Protein AF-A0AAD9JI08-F1 (afdb_monomer)

InterPro domains:
  IPR059112 Sulfate transporter CysZ/Etoposide-induced protein 2.4 [PF07264] (71-262)

Mean predicted aligned error: 11.32 Å

Solvent-accessible surface area (backbone atoms only — not comparable to full-atom values): 14688 Å² total; per-residue (Å²): 110,73,70,56,52,50,52,51,44,50,51,42,14,51,49,20,33,52,50,37,58,49,46,57,55,48,63,72,43,41,58,58,53,54,53,53,51,55,53,52,67,70,63,63,79,84,82,65,89,74,51,76,65,57,52,50,51,47,62,72,54,63,76,74,77,71,72,70,72,80,73,77,46,64,66,56,56,51,51,50,49,51,48,52,52,51,44,52,53,51,49,53,50,47,44,40,67,68,43,50,49,53,50,51,52,50,52,46,32,68,75,48,71,70,36,73,67,35,57,61,51,46,69,57,47,54,58,50,52,51,50,48,44,45,61,71,44,50,47,53,51,50,56,51,49,50,53,55,48,50,57,60,51,37,58,55,41,50,55,54,37,42,76,74,78,39,79,63,57,81,83,71,58,70,70,54,53,54,51,46,53,51,52,49,51,52,52,51,51,48,38,50,50,54,16,54,57,33,52,68,43,96,45,92,69,50,16,56,52,50,19,48,45,31,43,1,39,47,47,29,50,64,69,46,45,49,58,36,52,39,67,65,52,51,62,70,59,53,50,55,50,44,67,76,44,39,47,30,33,30,20,33,10,34,66,59,34,49,57,60,61,71,63,63,62,89,84,70,125

Radius of gyration: 26.1 Å; Cα contacts (8 Å, |Δi|>4): 163; chains: 1; bounding box: 72×47×71 Å

Foldseek 3Di:
DVVVVVVVLVVLLQVLQVVLVVVVVCLQCVLVVVVVVVVVVVPDPPPDDDDPVNVVVCVVVPDPPPVPPSPPRPVVLVVVLCCVLVVVLVVLVCCCVVPVLVVVLVVLCVVVVVDPVSVVCSVVVVVVSVVCCCVVPVVVSVLVSVVVVLVSVLVVLQVVCCVPPNHFDDQDDPVLVVVQSVVLVVVLVVLQVQLVVLCPDPDPCRSVVSNLLSQLLSQLCVVCVSVVVSVVDGPVRSVVVCVVSVSSSSSNSNVVSVVVVVPPDPPPD

pLDDT: mean 80.72, std 15.42, range [26.86, 97.44]

Organism: NCBI:txid53620

Structure (mmCIF, N/CA/C/O backbone):
data_AF-A0AAD9JI08-F1
#
_entry.id   AF-A0AAD9JI08-F1
#
loop_
_atom_site.group_PDB
_atom_site.id
_atom_site.type_symbol
_atom_site.label_atom_id
_atom_site.label_alt_id
_atom_site.label_comp_id
_atom_site.label_asym_id
_atom_site.label_entity_id
_atom_site.label_seq_id
_atom_site.pdbx_PDB_ins_code
_atom_site.Cartn_x
_atom_site.Cartn_y
_atom_site.Cartn_z
_atom_site.occupancy
_atom_site.B_iso_or_equiv
_atom_site.auth_seq_id
_atom_site.auth_comp_id
_atom_site.auth_asym_id
_atom_site.auth_atom_id
_atom_site.pdbx_PDB_model_num
ATOM 1 N N . MET A 1 1 ? 8.838 18.628 30.322 1.00 65.38 1 MET A N 1
ATOM 2 C CA . MET A 1 1 ? 7.915 19.055 29.242 1.00 65.38 1 MET A CA 1
ATOM 3 C C . MET A 1 1 ? 8.182 18.344 27.916 1.00 65.38 1 MET A C 1
ATOM 5 O O . MET A 1 1 ? 7.385 17.485 27.572 1.00 65.38 1 MET A O 1
ATOM 9 N N . MET A 1 2 ? 9.288 18.599 27.198 1.00 74.25 2 MET A N 1
ATOM 10 C CA . MET A 1 2 ? 9.541 17.937 25.896 1.00 74.25 2 MET A CA 1
ATOM 11 C C . MET A 1 2 ? 9.810 16.424 26.024 1.00 74.25 2 MET A C 1
ATOM 13 O O . MET A 1 2 ? 9.275 15.626 25.260 1.00 74.25 2 MET A O 1
ATOM 17 N N . GLY A 1 3 ? 10.558 16.003 27.051 1.00 80.06 3 GLY A N 1
ATOM 18 C CA . GLY A 1 3 ? 10.799 14.578 27.325 1.00 80.06 3 GLY A CA 1
ATOM 19 C C . GLY A 1 3 ? 9.535 13.789 27.693 1.00 80.06 3 GLY A C 1
ATOM 20 O O . GLY A 1 3 ? 9.423 12.615 27.346 1.00 80.06 3 GLY A O 1
ATOM 21 N N . ASP A 1 4 ? 8.558 14.430 28.337 1.00 86.25 4 ASP A N 1
ATOM 22 C CA . ASP A 1 4 ? 7.302 13.785 28.742 1.00 86.25 4 ASP A CA 1
ATOM 23 C C . ASP A 1 4 ? 6.375 13.578 27.539 1.00 86.25 4 ASP A C 1
ATOM 25 O O . ASP A 1 4 ? 5.770 12.517 27.399 1.00 86.25 4 ASP A O 1
ATOM 29 N N . GLN A 1 5 ? 6.344 14.542 26.610 1.00 88.62 5 GLN A N 1
ATOM 30 C CA . GLN A 1 5 ? 5.626 14.414 25.337 1.00 88.62 5 GLN A CA 1
ATOM 31 C C . GLN A 1 5 ? 6.209 13.308 24.451 1.00 88.62 5 GLN A C 1
ATOM 33 O O . GLN A 1 5 ? 5.455 12.540 23.851 1.00 88.62 5 GLN A O 1
ATOM 38 N N . ILE A 1 6 ? 7.538 13.176 24.401 1.00 90.44 6 ILE A N 1
ATOM 39 C CA . ILE A 1 6 ? 8.201 12.096 23.656 1.00 90.44 6 ILE A CA 1
ATOM 40 C C . ILE A 1 6 ? 7.846 10.735 24.262 1.00 90.44 6 ILE A C 1
ATOM 42 O O . ILE A 1 6 ? 7.434 9.833 23.535 1.00 90.44 6 ILE A O 1
ATOM 46 N N . LYS A 1 7 ? 7.939 10.585 25.590 1.00 91.50 7 LYS A N 1
ATOM 47 C CA . LYS A 1 7 ? 7.569 9.337 26.279 1.00 91.50 7 LYS A CA 1
ATOM 48 C C . LYS A 1 7 ? 6.105 8.969 26.051 1.00 91.50 7 LYS A C 1
ATOM 50 O O . LYS A 1 7 ? 5.807 7.810 25.776 1.00 91.50 7 LYS A O 1
ATOM 55 N N . PHE A 1 8 ? 5.206 9.947 26.124 1.00 93.56 8 PHE A N 1
ATOM 56 C CA . PHE A 1 8 ? 3.785 9.748 25.849 1.00 93.56 8 PHE A CA 1
ATOM 57 C C . PHE A 1 8 ? 3.545 9.279 24.406 1.00 93.56 8 PHE A C 1
ATOM 59 O O . PHE A 1 8 ? 2.872 8.274 24.182 1.00 93.56 8 PHE A O 1
ATOM 66 N N . THR A 1 9 ? 4.174 9.945 23.435 1.00 92.88 9 THR A N 1
ATOM 67 C CA . THR A 1 9 ? 4.093 9.597 22.007 1.00 92.88 9 THR A CA 1
ATOM 68 C C . THR A 1 9 ? 4.608 8.179 21.743 1.00 92.88 9 THR A C 1
ATOM 70 O O . THR A 1 9 ? 3.932 7.384 21.088 1.00 92.88 9 THR A O 1
ATOM 73 N N . LEU A 1 10 ? 5.763 7.822 22.314 1.00 94.06 10 LEU A N 1
ATOM 74 C CA . LEU A 1 10 ? 6.327 6.473 22.224 1.00 94.06 10 LEU A CA 1
ATOM 75 C C . LEU A 1 10 ? 5.421 5.424 22.884 1.00 94.06 10 LEU A C 1
ATOM 77 O O . LEU A 1 10 ? 5.282 4.323 22.357 1.00 94.06 10 LEU A O 1
ATOM 81 N N . GLY A 1 11 ? 4.762 5.760 23.996 1.00 95.75 11 GLY A N 1
ATOM 82 C CA . GLY A 1 11 ? 3.788 4.883 24.651 1.00 95.75 11 GLY A CA 1
ATOM 83 C C . GLY A 1 11 ? 2.571 4.575 23.770 1.00 95.75 11 GLY A C 1
ATOM 84 O O . GLY A 1 11 ? 2.141 3.421 23.677 1.00 95.75 11 GLY A O 1
ATOM 85 N N . ILE A 1 12 ? 2.044 5.580 23.063 1.00 96.06 12 ILE A N 1
ATOM 86 C CA . ILE A 1 12 ? 0.949 5.393 22.098 1.00 96.06 12 ILE A CA 1
ATOM 87 C C . ILE A 1 12 ? 1.411 4.519 20.927 1.00 96.06 12 ILE A C 1
ATOM 89 O O . ILE A 1 12 ? 0.716 3.578 20.541 1.00 96.06 12 ILE A O 1
ATOM 93 N N . MET A 1 13 ? 2.605 4.784 20.398 1.00 96.38 13 MET A N 1
ATOM 94 C CA . MET A 1 13 ? 3.190 3.995 19.315 1.00 96.38 13 MET A CA 1
ATOM 95 C C . MET A 1 13 ? 3.395 2.527 19.721 1.00 96.38 13 MET A C 1
ATOM 97 O O . MET A 1 13 ? 3.011 1.617 18.987 1.00 96.38 13 MET A O 1
ATOM 101 N N . ALA A 1 14 ? 3.896 2.270 20.931 1.00 96.19 14 ALA A N 1
ATOM 102 C CA . ALA A 1 14 ? 4.029 0.917 21.469 1.00 96.19 14 ALA A CA 1
ATOM 103 C C . ALA A 1 14 ? 2.671 0.207 21.627 1.00 96.19 14 ALA A C 1
ATOM 105 O O . ALA A 1 14 ? 2.571 -1.005 21.426 1.00 96.19 14 ALA A O 1
ATOM 106 N N . THR A 1 15 ? 1.611 0.954 21.948 1.00 96.38 15 THR A N 1
ATOM 107 C CA . THR A 1 15 ? 0.246 0.414 22.021 1.00 96.38 15 THR A CA 1
ATOM 108 C C . THR A 1 15 ? -0.248 -0.023 20.642 1.00 96.38 15 THR A C 1
ATOM 110 O O . THR A 1 15 ? -0.725 -1.148 20.504 1.00 96.38 15 THR A O 1
ATOM 113 N N . GLY A 1 16 ? -0.054 0.806 19.610 1.00 96.00 16 GLY A N 1
ATOM 114 C CA . GLY A 1 16 ? -0.381 0.443 18.226 1.00 96.00 16 GLY A CA 1
ATOM 115 C C . GLY A 1 16 ? 0.369 -0.804 17.756 1.00 96.00 16 GLY A C 1
ATOM 116 O O . GLY A 1 16 ? -0.235 -1.728 17.211 1.00 96.00 16 GLY A O 1
ATOM 117 N N . LEU A 1 17 ? 1.667 -0.880 18.059 1.00 96.38 17 LEU A N 1
ATOM 118 C CA . LEU A 1 17 ? 2.508 -2.038 17.749 1.00 96.38 17 LEU A CA 1
ATOM 119 C C . LEU A 1 17 ? 1.982 -3.326 18.398 1.00 96.38 17 LEU A C 1
ATOM 121 O O . LEU A 1 17 ? 1.832 -4.358 17.740 1.00 96.38 17 LEU A O 1
ATOM 125 N N . LYS A 1 18 ? 1.655 -3.259 19.691 1.00 95.88 18 LYS A N 1
ATOM 126 C CA . LYS A 1 18 ? 1.089 -4.380 20.449 1.00 95.88 18 LYS A CA 1
ATOM 127 C C . LYS A 1 18 ? -0.243 -4.849 19.862 1.00 95.88 18 LYS A C 1
ATOM 129 O O . LYS A 1 18 ? -0.476 -6.056 19.776 1.00 95.88 18 LYS A O 1
ATOM 134 N N . ASP A 1 19 ? -1.109 -3.919 19.473 1.00 94.88 19 ASP A N 1
ATOM 135 C CA . ASP A 1 19 ? -2.415 -4.231 18.891 1.00 94.88 19 ASP A CA 1
ATOM 136 C C . ASP A 1 19 ? -2.296 -4.872 17.508 1.00 94.88 19 ASP A C 1
ATOM 138 O O . ASP A 1 19 ? -3.032 -5.814 17.221 1.00 94.88 19 ASP A O 1
ATOM 142 N N . SER A 1 20 ? -1.340 -4.430 16.688 1.00 93.62 20 SER A N 1
ATOM 143 C CA . SER A 1 20 ? -1.050 -5.026 15.379 1.00 93.62 20 SER A CA 1
ATOM 144 C C . SER A 1 20 ? -0.652 -6.500 15.505 1.00 93.62 20 SER A C 1
ATOM 146 O O . SER A 1 20 ? -1.292 -7.378 14.922 1.00 93.62 20 SER A O 1
ATOM 148 N N . ILE A 1 21 ? 0.314 -6.804 16.381 1.00 92.12 21 ILE A N 1
ATOM 149 C CA . ILE A 1 21 ? 0.783 -8.179 16.627 1.00 92.12 21 ILE A CA 1
ATOM 150 C C . ILE A 1 21 ? -0.351 -9.060 17.174 1.00 92.12 21 ILE A C 1
ATOM 152 O O . ILE A 1 21 ? -0.565 -10.183 16.709 1.00 92.12 21 ILE A O 1
ATOM 156 N N . LYS A 1 22 ? -1.124 -8.551 18.141 1.00 91.00 22 LYS A N 1
ATOM 157 C CA . LYS A 1 22 ? -2.289 -9.270 18.681 1.00 91.00 22 LYS A CA 1
ATOM 158 C C . LYS A 1 22 ? -3.380 -9.486 17.633 1.00 91.00 22 LYS A C 1
ATOM 160 O O . LYS A 1 22 ? -4.033 -10.529 17.651 1.00 91.00 22 LYS A O 1
ATOM 165 N N . GLY A 1 23 ? -3.594 -8.509 16.755 1.00 86.50 23 GLY A N 1
ATOM 166 C CA . GLY A 1 23 ? -4.557 -8.567 15.662 1.00 86.50 23 GLY A CA 1
ATOM 167 C C . GLY A 1 23 ? -4.244 -9.706 14.699 1.00 86.50 23 GLY A C 1
ATOM 168 O O . GLY A 1 23 ? -5.123 -10.519 14.429 1.00 86.50 23 GLY A O 1
ATOM 169 N N . ILE A 1 24 ? -2.980 -9.832 14.282 1.00 84.62 24 ILE A N 1
ATOM 170 C CA . ILE A 1 24 ? -2.507 -10.941 13.436 1.00 84.62 24 ILE A CA 1
ATOM 171 C C . ILE A 1 24 ? -2.820 -12.293 14.095 1.00 84.62 24 ILE A C 1
ATOM 173 O O . ILE A 1 24 ? -3.416 -13.165 13.465 1.00 84.62 24 ILE A O 1
ATOM 177 N N . GLY A 1 25 ? -2.499 -12.447 15.385 1.00 83.00 25 GLY A N 1
ATOM 178 C CA . GLY A 1 25 ? -2.798 -13.673 16.131 1.00 83.00 25 GLY A CA 1
ATOM 179 C C . GLY A 1 25 ? -4.295 -14.004 16.180 1.00 83.00 25 GLY A C 1
ATOM 180 O O . GLY A 1 25 ? -4.681 -15.145 15.934 1.00 83.00 25 GLY A O 1
ATOM 181 N N . LYS A 1 26 ? -5.152 -13.005 16.433 1.00 82.88 26 LYS A N 1
ATOM 182 C CA . LYS A 1 26 ? -6.615 -13.184 16.447 1.00 82.88 26 LYS A CA 1
ATOM 183 C C . LYS A 1 26 ? -7.183 -13.577 15.088 1.00 82.88 26 LYS A C 1
ATOM 185 O O . LYS A 1 26 ? -8.119 -14.363 15.039 1.00 82.88 26 LYS A O 1
ATOM 190 N N . VAL A 1 27 ? -6.645 -13.040 13.994 1.00 78.44 27 VAL A N 1
ATOM 191 C CA . VAL A 1 27 ? -7.102 -13.385 12.638 1.00 78.44 27 VAL A CA 1
ATOM 192 C C . VAL A 1 27 ? -6.843 -14.864 12.336 1.00 78.44 27 VAL A C 1
ATOM 194 O O . VAL A 1 27 ? -7.692 -15.520 11.740 1.00 78.44 27 VAL A O 1
ATOM 197 N N . ILE A 1 28 ? -5.724 -15.417 12.813 1.00 74.50 28 ILE A N 1
ATOM 198 C CA . ILE A 1 28 ? -5.401 -16.844 12.659 1.00 74.50 28 ILE A CA 1
ATOM 199 C C . ILE A 1 28 ? -6.365 -17.727 13.469 1.00 74.50 28 ILE A C 1
ATOM 201 O O . ILE A 1 28 ? -6.730 -18.814 13.020 1.00 74.50 28 ILE A O 1
ATOM 205 N N . THR A 1 29 ? -6.800 -17.281 14.653 1.00 77.12 29 THR A N 1
ATOM 206 C CA . THR A 1 29 ? -7.728 -18.050 15.503 1.00 77.12 29 THR A CA 1
ATOM 207 C C . THR A 1 29 ? -9.203 -17.805 15.195 1.00 77.12 29 THR A C 1
ATOM 209 O O . THR A 1 29 ? -10.038 -18.569 15.675 1.00 77.12 29 THR A O 1
ATOM 212 N N . LEU A 1 30 ? -9.533 -16.801 14.378 1.00 74.56 30 LEU A N 1
ATOM 213 C CA . LEU A 1 30 ? -10.903 -16.343 14.140 1.00 74.56 30 LEU A CA 1
ATOM 214 C C . LEU A 1 30 ? -11.832 -17.470 13.672 1.00 74.56 30 LEU A C 1
ATOM 216 O O . LEU A 1 30 ? -12.921 -17.625 14.216 1.00 74.56 30 LEU A O 1
ATOM 220 N N . ASP A 1 31 ? -11.382 -18.297 12.725 1.00 70.44 31 ASP A N 1
ATOM 221 C CA . ASP A 1 31 ? -12.162 -19.435 12.216 1.00 70.44 31 ASP A CA 1
ATOM 222 C C . ASP A 1 31 ? -12.491 -20.454 13.318 1.00 70.44 31 ASP A C 1
ATOM 224 O O . ASP A 1 31 ? -13.588 -21.015 13.368 1.00 70.44 31 ASP A O 1
ATOM 228 N N . ARG A 1 32 ? -11.529 -20.707 14.216 1.00 73.62 32 ARG A N 1
ATOM 229 C CA . ARG A 1 32 ? -11.705 -21.626 15.346 1.00 73.62 32 ARG A CA 1
ATOM 230 C C . ARG A 1 32 ? -12.696 -21.047 16.347 1.00 73.62 32 ARG A C 1
ATOM 232 O O . ARG A 1 32 ? -13.556 -21.772 16.835 1.00 73.62 32 ARG A O 1
ATOM 239 N N . ASP A 1 33 ? -12.587 -19.753 16.620 1.00 72.12 33 ASP A N 1
ATOM 240 C CA . ASP A 1 33 ? -13.443 -19.065 17.580 1.00 72.12 33 ASP A CA 1
ATOM 241 C C . ASP A 1 33 ? -14.897 -19.002 17.073 1.00 72.12 33 ASP A C 1
ATOM 243 O O . ASP A 1 33 ? -15.815 -19.282 17.840 1.00 72.12 33 ASP A O 1
ATOM 247 N N . LEU A 1 34 ? -15.111 -18.748 15.773 1.00 67.44 34 LEU A N 1
ATOM 248 C CA . LEU A 1 34 ? -16.436 -18.803 15.134 1.00 67.44 34 LEU A CA 1
ATOM 249 C C . LEU A 1 34 ? -17.060 -20.203 15.221 1.00 67.44 34 LEU A C 1
ATOM 251 O O . LEU A 1 34 ? -18.234 -20.347 15.562 1.00 67.44 34 LEU A O 1
ATOM 255 N N . LYS A 1 35 ? -16.269 -21.252 14.970 1.00 67.12 35 LYS A N 1
ATOM 256 C CA . LYS A 1 35 ? -16.736 -22.642 15.070 1.00 67.12 35 LYS A CA 1
ATOM 257 C C . LYS A 1 35 ? -17.082 -23.041 16.511 1.00 67.12 35 LYS A C 1
ATOM 259 O O . LYS A 1 35 ? -18.062 -23.753 16.738 1.00 67.12 35 LYS A O 1
ATOM 264 N N . ASN A 1 36 ? -16.293 -22.585 17.482 1.00 69.00 36 ASN A N 1
ATOM 265 C CA . ASN A 1 36 ? -16.520 -22.855 18.902 1.00 69.00 36 ASN A CA 1
ATOM 266 C C . ASN A 1 36 ? -17.781 -22.144 19.432 1.00 69.00 36 ASN A C 1
ATOM 268 O O . ASN A 1 36 ? -18.494 -22.706 20.257 1.00 69.00 36 ASN A O 1
ATOM 272 N N . GLU A 1 37 ? -18.097 -20.940 18.946 1.00 66.19 37 GLU A N 1
ATOM 273 C CA . GLU A 1 37 ? -19.334 -20.217 19.297 1.00 66.19 37 GLU A CA 1
ATOM 274 C C . GLU A 1 37 ? -20.592 -20.823 18.654 1.00 66.19 37 GLU A C 1
ATOM 276 O O . GLU A 1 37 ? -21.622 -20.952 19.316 1.00 66.19 37 GLU A O 1
ATOM 281 N N . ALA A 1 38 ? -20.514 -21.242 17.386 1.00 62.84 38 ALA A N 1
ATOM 282 C CA . ALA A 1 38 ? -21.629 -21.918 16.718 1.00 62.84 38 ALA A CA 1
ATOM 283 C C . ALA A 1 38 ? -21.990 -23.235 17.426 1.00 62.84 38 ALA A C 1
ATOM 285 O O . ALA A 1 38 ? -23.154 -23.487 17.724 1.00 62.84 38 ALA A O 1
ATOM 286 N N . SER A 1 39 ? -20.975 -24.025 17.788 1.00 58.34 39 SER A N 1
ATOM 287 C CA . SER A 1 39 ? -21.172 -25.269 18.544 1.00 58.34 39 SER A CA 1
ATOM 288 C C . SER A 1 39 ? -21.660 -25.034 19.976 1.00 58.34 39 SER A C 1
ATOM 290 O O . SER A 1 39 ? -22.499 -25.792 20.451 1.00 58.34 39 SER A O 1
ATOM 292 N N . SER A 1 40 ? -21.219 -23.971 20.660 1.00 57.66 40 SER A N 1
ATOM 293 C CA . SER A 1 40 ? -21.732 -23.651 22.004 1.00 57.66 40 SER A CA 1
ATOM 294 C C . SER A 1 40 ? -23.172 -23.126 21.990 1.00 57.66 40 SER A C 1
ATOM 296 O O . SER A 1 40 ? -23.926 -23.415 22.920 1.00 57.66 40 SER A O 1
ATOM 298 N N . THR A 1 41 ? -23.586 -22.442 20.918 1.00 54.94 41 THR A N 1
ATOM 299 C CA . THR A 1 41 ? -24.977 -21.999 20.715 1.00 54.94 41 THR A CA 1
ATOM 300 C C . THR A 1 41 ? -25.924 -23.175 20.438 1.00 54.94 41 THR A C 1
ATOM 302 O O . THR A 1 41 ? -27.071 -23.144 20.875 1.00 54.94 41 THR A O 1
ATOM 305 N N . GLU A 1 42 ? -25.450 -24.243 19.786 1.00 54.81 42 GLU A N 1
ATOM 306 C CA . GLU A 1 42 ? -26.226 -25.478 19.577 1.00 54.81 42 GLU A CA 1
ATOM 307 C C . GLU A 1 42 ? -26.347 -26.348 20.844 1.00 54.81 42 GLU A C 1
ATOM 309 O O . GLU A 1 42 ? -27.291 -27.124 20.968 1.00 54.81 42 GLU A O 1
ATOM 314 N N . THR A 1 43 ? -25.433 -26.218 21.814 1.00 46.44 43 THR A N 1
ATOM 315 C CA . THR A 1 43 ? -25.387 -27.091 23.008 1.00 46.44 43 THR A CA 1
ATOM 316 C C . THR A 1 43 ? -26.118 -26.578 24.250 1.00 46.44 43 THR A C 1
ATOM 318 O O . THR A 1 43 ? -26.008 -27.211 25.299 1.00 46.44 43 THR A O 1
ATOM 321 N N . VAL A 1 44 ? -26.865 -25.469 24.195 1.00 42.00 44 VAL A N 1
ATOM 322 C CA . VAL A 1 44 ? -27.656 -25.035 25.364 1.00 42.00 44 VAL A CA 1
ATOM 323 C C . VAL A 1 44 ? -28.814 -26.023 25.579 1.00 42.00 44 VAL A C 1
ATOM 325 O O . VAL A 1 44 ? -29.710 -26.082 24.735 1.00 42.00 44 VAL A O 1
ATOM 328 N N . PRO A 1 45 ? -28.861 -26.792 26.688 1.00 46.31 45 PRO A N 1
ATOM 329 C CA . PRO A 1 45 ? -30.005 -27.643 26.982 1.00 46.31 45 PRO A CA 1
ATOM 330 C C . PRO A 1 45 ? -31.196 -26.729 27.269 1.00 46.31 45 PRO A C 1
ATOM 332 O O . PRO A 1 45 ? -31.180 -25.958 28.230 1.00 46.31 45 PRO A O 1
ATOM 335 N N . SER A 1 46 ? -32.222 -26.784 26.421 1.00 45.97 46 SER A N 1
ATOM 336 C CA . SER A 1 46 ? -33.472 -26.048 26.599 1.00 45.97 46 SER A CA 1
ATOM 337 C C . SER A 1 46 ? -34.207 -26.561 27.844 1.00 45.97 46 SER A C 1
ATOM 339 O O . SER A 1 46 ? -35.007 -27.492 27.768 1.00 45.97 46 SER A O 1
ATOM 341 N N . GLY A 1 47 ? -33.892 -25.984 29.003 1.00 49.34 47 GLY A N 1
ATOM 342 C CA . GLY A 1 47 ? -34.512 -26.292 30.294 1.00 49.34 47 GLY A CA 1
ATOM 343 C C . GLY A 1 47 ? -35.757 -25.462 30.619 1.00 49.34 47 GLY A C 1
ATOM 344 O O . GLY A 1 47 ? -36.294 -25.601 31.714 1.00 49.34 47 GLY A O 1
ATOM 345 N N . GLU A 1 48 ? -36.233 -24.604 29.711 1.00 55.94 48 GLU A N 1
ATOM 346 C CA . GLU A 1 48 ? -37.479 -23.856 29.914 1.00 55.94 48 GLU A CA 1
ATOM 347 C C . GLU A 1 48 ? -38.664 -24.547 29.219 1.00 55.94 48 GLU A C 1
ATOM 349 O O . GLU A 1 48 ? -38.561 -24.911 28.041 1.00 55.94 48 GLU A O 1
ATOM 354 N N . PRO A 1 49 ? -39.811 -24.728 29.907 1.00 49.56 49 PRO A N 1
ATOM 355 C CA . PRO A 1 49 ? -40.996 -25.333 29.317 1.00 49.56 49 PRO A CA 1
ATOM 356 C C . PRO A 1 49 ? -41.556 -24.418 28.223 1.00 49.56 49 PRO A C 1
ATOM 358 O O . PRO A 1 49 ? -42.244 -23.428 28.471 1.00 49.56 49 PRO A O 1
ATOM 361 N N . MET A 1 50 ? -41.244 -24.768 26.980 1.00 55.62 50 MET A N 1
ATOM 362 C CA . MET A 1 50 ? -41.725 -24.089 25.786 1.00 55.62 50 MET A CA 1
ATOM 363 C C . MET A 1 50 ? -43.257 -24.155 25.726 1.00 55.62 50 MET A C 1
ATOM 365 O O . MET A 1 50 ? -43.851 -25.234 25.791 1.00 55.62 50 MET A O 1
ATOM 369 N N . SER A 1 51 ? -43.919 -23.003 25.583 1.00 71.94 51 SER A N 1
ATOM 370 C CA . SER A 1 51 ? -45.380 -22.970 25.479 1.00 71.94 51 SER A CA 1
ATOM 371 C C . SER A 1 51 ? -45.862 -23.716 24.227 1.00 71.94 51 SER A C 1
ATOM 373 O O . SER A 1 51 ? -45.212 -23.722 23.176 1.00 71.94 51 SER A O 1
ATOM 375 N N . THR A 1 52 ? -47.046 -24.323 24.306 1.00 66.44 52 THR A N 1
ATOM 376 C CA . THR A 1 52 ? -47.652 -25.108 23.213 1.00 66.44 52 THR A CA 1
ATOM 377 C C . THR A 1 52 ? -47.846 -24.309 21.916 1.00 66.44 52 THR A C 1
ATOM 379 O O . THR A 1 52 ? -47.870 -24.891 20.830 1.00 66.44 52 THR A O 1
ATOM 382 N N . LEU A 1 53 ? -47.932 -22.977 22.003 1.00 67.38 53 LEU A N 1
ATOM 383 C CA . LEU A 1 53 ? -47.995 -22.060 20.860 1.00 67.38 53 LEU A CA 1
ATOM 384 C C . LEU A 1 53 ? -46.624 -21.815 20.211 1.00 67.38 53 LEU A C 1
ATOM 386 O O . LEU A 1 53 ? -46.546 -21.711 18.986 1.00 67.38 53 LEU A O 1
ATOM 390 N N . ALA A 1 54 ? -45.550 -21.743 21.004 1.00 62.66 54 ALA A N 1
ATOM 391 C CA . ALA A 1 54 ? -44.183 -21.634 20.494 1.00 62.66 54 ALA A CA 1
ATOM 392 C C . ALA A 1 54 ? -43.763 -22.928 19.778 1.00 62.66 54 ALA A C 1
ATOM 394 O O . ALA A 1 54 ? -43.227 -22.864 18.672 1.00 62.66 54 ALA A O 1
ATOM 395 N N . ARG A 1 55 ? -44.147 -24.090 20.328 1.00 62.81 55 ARG A N 1
ATOM 396 C CA . ARG A 1 55 ? -43.920 -25.399 19.696 1.00 62.81 55 ARG A CA 1
ATOM 397 C C . ARG A 1 55 ? -44.615 -25.520 18.338 1.00 62.81 55 ARG A C 1
ATOM 399 O O . ARG A 1 55 ? -43.976 -25.878 17.358 1.00 62.81 55 ARG A O 1
ATOM 406 N N . ARG A 1 56 ? -45.891 -25.122 18.232 1.00 61.34 56 ARG A N 1
ATOM 407 C CA . ARG A 1 56 ? -46.617 -25.148 16.945 1.00 61.34 56 ARG A CA 1
ATOM 408 C C . ARG A 1 56 ? -46.093 -24.139 15.924 1.00 61.34 56 ARG A C 1
ATOM 410 O O . ARG A 1 56 ? -46.192 -24.395 14.728 1.00 61.34 56 ARG A O 1
ATOM 417 N N . ARG A 1 57 ? -45.551 -22.991 16.353 1.00 60.06 57 ARG A N 1
ATOM 418 C CA . ARG A 1 57 ? -44.875 -22.054 15.437 1.00 60.06 57 ARG A CA 1
ATOM 419 C C . ARG A 1 57 ? -43.573 -22.641 14.898 1.00 60.06 57 ARG A C 1
ATOM 421 O O . ARG A 1 57 ? -43.338 -22.501 13.705 1.00 60.06 57 ARG A O 1
ATOM 428 N N . ALA A 1 58 ? -42.794 -23.325 15.736 1.00 58.53 58 ALA A N 1
ATOM 429 C CA . ALA A 1 58 ? -41.584 -24.032 15.319 1.00 58.53 58 ALA A CA 1
ATOM 430 C C . ALA A 1 58 ? -41.892 -25.240 14.411 1.00 58.53 58 ALA A C 1
ATOM 432 O O . ALA A 1 58 ? -41.219 -25.439 13.411 1.00 58.53 58 ALA A O 1
ATOM 433 N N . GLU A 1 59 ? -42.958 -25.999 14.686 1.00 59.50 59 GLU A N 1
ATOM 434 C CA . GLU A 1 59 ? -43.396 -27.121 13.837 1.00 59.50 59 GLU A CA 1
ATOM 435 C C . GLU A 1 59 ? -43.969 -26.647 12.485 1.00 59.50 59 GLU A C 1
ATOM 437 O O . GLU A 1 59 ? -43.760 -27.290 11.459 1.00 59.50 59 GLU A O 1
ATOM 442 N N . LYS A 1 60 ? -44.674 -25.503 12.453 1.00 51.09 60 LYS A N 1
ATOM 443 C CA . LYS A 1 60 ? -45.237 -24.926 11.216 1.00 51.09 60 LYS A CA 1
ATOM 444 C C . LYS A 1 60 ? -44.179 -24.213 10.364 1.00 51.09 60 LYS A C 1
ATOM 446 O O . LYS A 1 60 ? -44.284 -24.218 9.141 1.00 51.09 60 LYS A O 1
ATOM 451 N N . HIS A 1 61 ? -43.154 -23.638 10.992 1.00 46.09 61 HIS A N 1
ATOM 452 C CA . HIS A 1 61 ? -41.913 -23.215 10.343 1.00 46.09 61 HIS A CA 1
ATOM 453 C C . HIS A 1 61 ? -40.886 -24.342 10.446 1.00 46.09 61 HIS A C 1
ATOM 455 O O . HIS A 1 61 ? -39.867 -24.190 11.111 1.00 46.09 61 HIS A O 1
ATOM 461 N N . GLY A 1 62 ? -41.178 -25.473 9.795 1.00 45.84 62 GLY A N 1
ATOM 462 C CA . GLY A 1 62 ? -40.278 -26.617 9.732 1.00 45.84 62 GLY A CA 1
ATOM 463 C C . GLY A 1 62 ? -38.839 -26.161 9.512 1.00 45.84 62 GLY A C 1
ATOM 464 O O . GLY A 1 62 ? -38.502 -25.574 8.479 1.00 45.84 62 GLY A O 1
ATOM 465 N N . THR A 1 63 ? -38.025 -26.402 10.532 1.00 44.03 63 THR A N 1
ATOM 466 C CA . THR A 1 63 ? -36.589 -26.198 10.571 1.00 44.03 63 THR A CA 1
ATOM 467 C C . THR A 1 63 ? -35.988 -27.039 9.453 1.00 44.03 63 THR A C 1
ATOM 469 O O . THR A 1 63 ? -35.613 -28.195 9.627 1.00 44.03 63 THR A O 1
ATOM 472 N N . ARG A 1 64 ? -35.882 -26.459 8.255 1.00 37.53 64 ARG A N 1
ATOM 473 C CA . ARG A 1 64 ? -34.731 -26.763 7.418 1.00 37.53 64 ARG A CA 1
ATOM 474 C C . ARG A 1 64 ? -33.551 -26.295 8.249 1.00 37.53 64 ARG A C 1
ATOM 476 O O . ARG A 1 64 ? -33.274 -25.099 8.298 1.00 37.53 64 ARG A O 1
ATOM 483 N N . GLU A 1 65 ? -32.903 -27.231 8.934 1.00 41.16 65 GLU A N 1
ATOM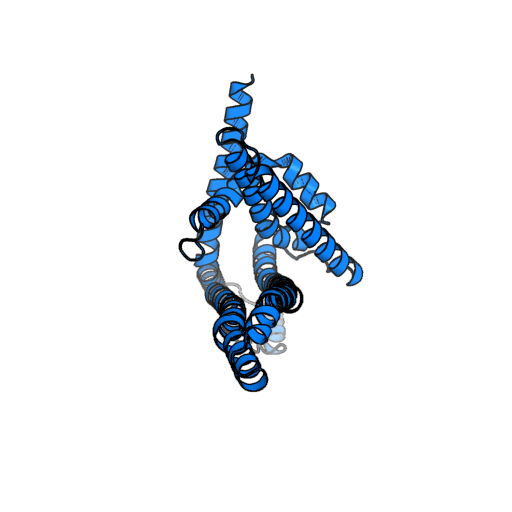 484 C CA . GLU A 1 65 ? -31.492 -27.100 9.258 1.00 41.16 65 GLU A CA 1
ATOM 485 C C . GLU A 1 65 ? -30.790 -26.811 7.932 1.00 41.16 65 GLU A C 1
ATOM 487 O O . GLU A 1 65 ? -30.429 -27.702 7.161 1.00 41.16 65 GLU A O 1
ATOM 492 N N . VAL A 1 66 ? -30.674 -25.526 7.603 1.00 37.25 66 VAL A N 1
ATOM 493 C CA . VAL A 1 66 ? -29.710 -25.070 6.624 1.00 37.25 66 VAL A CA 1
ATOM 494 C C . VAL A 1 66 ? -28.392 -25.308 7.327 1.00 37.25 66 VAL A C 1
ATOM 496 O O . VAL A 1 66 ? -27.921 -24.458 8.076 1.00 37.25 66 VAL A O 1
ATOM 499 N N . LYS A 1 67 ? -27.859 -26.517 7.144 1.00 34.81 67 LYS A N 1
ATOM 500 C CA . LYS A 1 67 ? -26.485 -26.874 7.457 1.00 34.81 67 LYS A CA 1
ATOM 501 C C . LYS A 1 67 ? -25.647 -25.816 6.757 1.00 34.81 67 LYS A C 1
ATOM 503 O O . LYS A 1 67 ? -25.466 -25.891 5.540 1.00 34.81 67 LYS A O 1
ATOM 508 N N . GLN A 1 68 ? -25.285 -24.754 7.482 1.00 36.09 68 GLN A N 1
ATOM 509 C CA . GLN A 1 68 ? -24.531 -23.666 6.889 1.00 36.09 68 GLN A CA 1
ATOM 510 C C . GLN A 1 68 ? -23.262 -24.317 6.346 1.00 36.09 68 GLN A C 1
ATOM 512 O O . GLN A 1 68 ? -22.587 -25.036 7.094 1.00 36.09 68 GLN A O 1
ATOM 517 N N . PRO A 1 69 ? -22.992 -24.190 5.036 1.00 36.41 69 PRO A N 1
ATOM 518 C CA . PRO A 1 69 ? -21.797 -24.772 4.462 1.00 36.41 69 PRO A CA 1
ATOM 519 C C . PRO A 1 69 ? -20.631 -24.222 5.269 1.00 36.41 69 PRO A C 1
ATOM 521 O O . PRO A 1 69 ? -20.557 -23.015 5.482 1.00 36.41 69 PRO A O 1
ATOM 524 N N . SER A 1 70 ? -19.783 -25.119 5.776 1.00 45.31 70 SER A N 1
ATOM 525 C CA . SER A 1 70 ? -18.592 -24.769 6.542 1.00 45.31 70 SER A CA 1
ATOM 526 C C . SER A 1 70 ? -17.868 -23.642 5.814 1.00 45.31 70 SER A C 1
ATOM 528 O O . SER A 1 70 ? -17.298 -23.887 4.746 1.00 45.31 70 SER A O 1
ATOM 530 N N . GLU A 1 71 ? -17.966 -22.413 6.330 1.00 54.41 71 GLU A N 1
ATOM 531 C CA . GLU A 1 71 ? -17.396 -21.261 5.646 1.00 54.41 71 GLU A CA 1
ATOM 532 C C . GLU A 1 71 ? -15.904 -21.544 5.426 1.00 54.41 71 GLU A C 1
ATOM 534 O O . GLU A 1 71 ? -15.219 -21.987 6.356 1.00 54.41 71 GLU A O 1
ATOM 539 N N . PRO A 1 72 ? -15.382 -21.383 4.195 1.00 53.22 72 PRO A N 1
ATOM 540 C CA . PRO A 1 72 ? -13.985 -21.669 3.940 1.00 53.22 72 PRO A CA 1
ATOM 541 C C . PRO A 1 72 ? -13.134 -20.793 4.849 1.00 53.22 72 PRO A C 1
ATOM 543 O O . PRO A 1 72 ? -13.305 -19.571 4.848 1.00 53.22 72 PRO A O 1
ATOM 546 N N . LYS A 1 73 ? -12.240 -21.458 5.592 1.00 70.00 73 LYS A N 1
ATOM 547 C CA . LYS A 1 73 ? -11.288 -20.881 6.546 1.00 70.00 73 LYS A CA 1
ATOM 548 C C . LYS A 1 73 ? -10.744 -19.561 5.997 1.00 70.00 73 LYS A C 1
ATOM 550 O O . LYS A 1 73 ? -10.207 -19.554 4.886 1.00 70.00 73 LYS A O 1
ATOM 555 N N . VAL A 1 74 ? -10.861 -18.463 6.740 1.00 73.06 74 VAL A N 1
ATOM 556 C CA . VAL A 1 74 ? -10.328 -17.140 6.380 1.00 73.06 74 VAL A CA 1
ATOM 557 C C . VAL A 1 74 ? -8.882 -17.255 5.887 1.00 73.06 74 VAL A C 1
ATOM 559 O O . VAL A 1 74 ? -8.534 -16.675 4.865 1.00 73.06 74 VAL A O 1
ATOM 562 N N . MET A 1 75 ? -8.060 -18.106 6.507 1.00 71.56 75 MET A N 1
ATOM 563 C CA . MET A 1 75 ? -6.689 -18.366 6.040 1.00 71.56 75 MET A CA 1
ATOM 564 C C . MET A 1 75 ? -6.609 -18.985 4.642 1.00 71.56 75 MET A C 1
ATOM 566 O O . MET A 1 75 ? -5.754 -18.599 3.852 1.00 71.56 75 MET A O 1
ATOM 570 N N . HIS A 1 76 ? -7.496 -19.924 4.306 1.00 78.00 76 HIS A N 1
ATOM 571 C CA . HIS A 1 76 ? -7.535 -20.517 2.969 1.00 78.00 76 HIS A CA 1
ATOM 572 C C . HIS A 1 76 ? -7.879 -19.463 1.916 1.00 78.00 76 HIS A C 1
ATOM 574 O O . HIS A 1 76 ? -7.234 -19.404 0.877 1.00 78.00 76 HIS A O 1
ATOM 580 N N . ARG A 1 77 ? -8.842 -18.589 2.220 1.00 76.19 77 ARG A N 1
ATOM 581 C CA . ARG A 1 77 ? -9.210 -17.456 1.366 1.00 76.19 77 ARG A CA 1
ATOM 582 C C . ARG A 1 77 ? -8.032 -16.502 1.137 1.00 76.19 77 ARG A C 1
ATOM 584 O O . ARG A 1 77 ? -7.778 -16.122 -0.000 1.00 76.19 77 ARG A O 1
ATOM 591 N N . ILE A 1 78 ? -7.286 -16.168 2.195 1.00 78.19 78 ILE A N 1
ATOM 592 C CA . ILE A 1 78 ? -6.080 -15.330 2.100 1.00 78.19 78 ILE A CA 1
ATOM 593 C C . ILE A 1 78 ? -5.010 -16.004 1.244 1.00 78.19 78 ILE A C 1
ATOM 595 O O . ILE A 1 78 ? -4.486 -15.380 0.330 1.00 78.19 78 ILE A O 1
ATOM 599 N N . LEU A 1 79 ? -4.707 -17.278 1.499 1.00 80.38 79 LEU A N 1
ATOM 600 C CA . LEU A 1 79 ? -3.704 -18.017 0.730 1.00 80.38 79 LEU A CA 1
ATOM 601 C C . LEU A 1 79 ? -4.095 -18.144 -0.741 1.00 80.38 79 LEU A C 1
ATOM 603 O O . LEU A 1 79 ? -3.247 -17.964 -1.609 1.00 80.38 79 LEU A O 1
ATOM 607 N N . LEU A 1 80 ? -5.370 -18.409 -1.023 1.00 82.38 80 LEU A N 1
ATOM 608 C CA . LEU A 1 80 ? -5.895 -18.502 -2.380 1.00 82.38 80 LEU A CA 1
ATOM 609 C C . LEU A 1 80 ? -5.787 -17.151 -3.099 1.00 82.38 80 LEU A C 1
ATOM 611 O O . LEU A 1 80 ? -5.322 -17.099 -4.231 1.00 82.38 80 LEU A O 1
ATOM 615 N N . CYS A 1 81 ? -6.135 -16.060 -2.418 1.00 81.12 81 CYS A N 1
ATOM 616 C CA . CYS A 1 81 ? -5.961 -14.696 -2.907 1.00 81.12 81 CYS A CA 1
ATOM 617 C C . CYS A 1 81 ? -4.483 -14.378 -3.200 1.00 81.12 81 CYS A C 1
ATOM 619 O O . CYS A 1 81 ? -4.153 -13.926 -4.297 1.00 81.12 81 CYS A O 1
ATOM 621 N N . CYS A 1 82 ? -3.571 -14.679 -2.272 1.00 80.75 82 CYS A N 1
ATOM 622 C CA . CYS A 1 82 ? -2.135 -14.483 -2.476 1.00 80.75 82 CYS A CA 1
ATOM 623 C C . CYS A 1 82 ? -1.598 -15.326 -3.639 1.00 80.75 82 CYS A C 1
ATOM 625 O O . CYS A 1 82 ? -0.816 -14.822 -4.442 1.00 80.75 82 CYS A O 1
ATOM 627 N N . ALA A 1 83 ? -2.027 -16.585 -3.754 1.00 85.19 83 ALA A N 1
ATOM 628 C CA . ALA A 1 83 ? -1.596 -17.492 -4.811 1.00 85.19 83 ALA A CA 1
ATOM 629 C C . ALA A 1 83 ? -2.106 -17.055 -6.188 1.00 85.19 83 ALA A C 1
ATOM 631 O O . ALA A 1 83 ? -1.329 -17.039 -7.137 1.00 85.19 83 ALA A O 1
ATOM 632 N N . TRP A 1 84 ? -3.376 -16.658 -6.304 1.00 83.75 84 TRP A N 1
ATOM 633 C CA . TRP A 1 84 ? -3.937 -16.184 -7.571 1.00 83.75 84 TRP A CA 1
ATOM 634 C C . TRP A 1 84 ? -3.336 -14.856 -7.999 1.00 83.75 84 TRP A C 1
ATOM 636 O O . TRP A 1 84 ? -2.893 -14.739 -9.136 1.00 83.75 84 TRP A O 1
ATOM 646 N N . ASN A 1 85 ? -3.273 -13.875 -7.098 1.00 84.62 85 ASN A N 1
ATOM 647 C CA . ASN A 1 85 ? -2.707 -12.573 -7.428 1.00 84.62 85 ASN A CA 1
ATOM 648 C C . ASN A 1 85 ? -1.211 -12.703 -7.717 1.00 84.62 85 ASN A C 1
ATOM 650 O O . ASN A 1 85 ? -0.773 -12.396 -8.822 1.00 84.62 85 ASN A O 1
ATOM 654 N N . GLY A 1 86 ? -0.431 -13.225 -6.765 1.00 85.06 86 GLY A N 1
ATOM 655 C CA . GLY A 1 86 ? 1.013 -13.397 -6.922 1.00 85.06 86 GLY A CA 1
ATOM 656 C C . GLY A 1 86 ? 1.370 -14.296 -8.102 1.00 85.06 86 GLY A C 1
ATOM 657 O O . GLY A 1 86 ? 2.258 -13.955 -8.877 1.00 85.06 86 GLY A O 1
ATOM 658 N N . GLY A 1 87 ? 0.641 -15.398 -8.289 1.00 88.31 87 GLY A N 1
ATOM 659 C CA . GLY A 1 87 ? 0.830 -16.317 -9.406 1.00 88.31 87 GLY A CA 1
ATOM 660 C C . GLY A 1 87 ? 0.521 -15.679 -10.756 1.00 88.31 87 GLY A C 1
ATOM 661 O O . GLY A 1 87 ? 1.320 -15.818 -11.674 1.00 88.31 87 GLY A O 1
ATOM 662 N N . LEU A 1 88 ? -0.580 -14.932 -10.881 1.00 89.88 88 LEU A N 1
ATOM 663 C CA . LEU A 1 88 ? -0.941 -14.252 -12.127 1.00 89.88 88 LEU A CA 1
ATOM 664 C C . LEU A 1 88 ? 0.075 -13.162 -12.499 1.00 89.88 88 LEU A C 1
ATOM 666 O O . LEU A 1 88 ? 0.477 -13.085 -13.662 1.00 89.88 88 LEU A O 1
ATOM 670 N N . PHE A 1 89 ? 0.537 -12.361 -11.529 1.00 89.31 89 PHE A N 1
ATOM 671 C CA . PHE A 1 89 ? 1.612 -11.385 -11.757 1.00 89.31 89 PHE A CA 1
ATOM 672 C C . PHE A 1 89 ? 2.906 -12.069 -12.172 1.00 89.31 89 PHE A C 1
ATOM 674 O O . PHE A 1 89 ? 3.486 -11.724 -13.201 1.00 89.31 89 PHE A O 1
ATOM 681 N N . LEU A 1 90 ? 3.347 -13.049 -11.384 1.00 90.19 90 LEU A N 1
ATOM 682 C CA . LEU A 1 90 ? 4.612 -13.730 -11.607 1.00 90.19 90 LEU A CA 1
ATOM 683 C C . LEU A 1 90 ? 4.615 -14.456 -12.953 1.00 90.19 90 LEU A C 1
ATOM 685 O O . LEU A 1 90 ? 5.564 -14.315 -13.716 1.00 90.19 90 LEU A O 1
ATOM 689 N N . LEU A 1 91 ? 3.536 -15.168 -13.280 1.00 92.75 91 LEU A N 1
ATOM 690 C CA . LEU A 1 91 ? 3.384 -15.845 -14.562 1.00 92.75 91 LEU A CA 1
ATOM 691 C C . LEU A 1 91 ? 3.381 -14.847 -15.721 1.00 92.75 91 LEU A C 1
ATOM 693 O O . LEU A 1 91 ? 4.058 -15.087 -16.714 1.00 92.75 91 LEU A O 1
ATOM 697 N N . SER A 1 92 ? 2.678 -13.716 -15.591 1.00 92.31 92 SER A N 1
ATOM 698 C CA . SER A 1 92 ? 2.676 -12.669 -16.624 1.00 92.31 92 SER A CA 1
ATOM 699 C C . SER A 1 92 ? 4.087 -12.132 -16.877 1.00 92.31 92 SER A C 1
ATOM 701 O O . SER A 1 92 ? 4.495 -11.999 -18.028 1.00 92.31 92 SER A O 1
ATOM 703 N N . ILE A 1 93 ? 4.848 -11.863 -15.813 1.00 91.75 93 ILE A N 1
ATOM 704 C CA . ILE A 1 93 ? 6.229 -11.368 -15.897 1.00 91.75 93 ILE A CA 1
ATOM 705 C C . ILE A 1 93 ? 7.141 -12.429 -16.527 1.00 91.75 93 ILE A C 1
ATOM 707 O O . ILE A 1 93 ? 7.877 -12.118 -17.461 1.00 91.75 93 ILE A O 1
ATOM 711 N N . ILE A 1 94 ? 7.071 -13.684 -16.068 1.00 93.75 94 ILE A N 1
ATOM 712 C CA . ILE A 1 94 ? 7.887 -14.786 -16.601 1.00 93.75 94 ILE A CA 1
ATOM 713 C C . ILE A 1 94 ? 7.571 -15.037 -18.076 1.00 93.75 94 ILE A C 1
ATOM 715 O O . ILE A 1 94 ? 8.492 -15.168 -18.877 1.00 93.75 94 ILE A O 1
ATOM 719 N N . LEU A 1 95 ? 6.295 -15.080 -18.461 1.00 94.75 95 LEU A N 1
ATOM 720 C CA . LEU A 1 95 ? 5.912 -15.265 -19.860 1.00 94.75 95 LEU A CA 1
ATOM 721 C C . LEU A 1 95 ? 6.401 -14.100 -20.720 1.00 94.75 95 LEU A C 1
ATOM 723 O O . LEU A 1 95 ? 6.944 -14.324 -21.797 1.00 94.75 95 LEU A O 1
ATOM 727 N N . PHE A 1 96 ? 6.266 -12.861 -20.251 1.00 94.44 96 PHE A N 1
ATOM 728 C CA . PHE A 1 96 ? 6.683 -11.707 -21.036 1.00 94.44 96 PHE A CA 1
ATOM 729 C C . PHE A 1 96 ? 8.208 -11.638 -21.217 1.00 94.44 96 PHE A C 1
ATOM 731 O O . PHE A 1 96 ? 8.697 -11.602 -22.346 1.00 94.44 96 PHE A O 1
ATOM 738 N N . TYR A 1 97 ? 8.970 -11.670 -20.121 1.00 93.31 97 TYR A N 1
ATOM 739 C CA . TYR A 1 97 ? 10.429 -11.536 -20.169 1.00 93.31 97 TYR A CA 1
ATOM 740 C C . TYR A 1 97 ? 11.146 -12.821 -20.594 1.00 93.31 97 TYR A C 1
ATOM 742 O O . TYR A 1 97 ? 12.204 -12.749 -21.211 1.00 93.31 97 TYR A O 1
ATOM 750 N N . GLY A 1 98 ? 10.585 -13.989 -20.282 1.00 93.06 98 GLY A N 1
ATOM 751 C CA . GLY A 1 98 ? 11.189 -15.289 -20.577 1.00 93.06 98 GLY A CA 1
ATOM 752 C C . GLY A 1 98 ? 10.753 -15.907 -21.904 1.00 93.06 98 GLY A C 1
ATOM 753 O O . GLY A 1 98 ? 11.491 -16.721 -22.451 1.00 93.06 98 GLY A O 1
ATOM 754 N N . VAL A 1 99 ? 9.585 -15.536 -22.441 1.00 94.75 99 VAL A N 1
ATOM 755 C CA . VAL A 1 99 ? 9.060 -16.120 -23.690 1.00 94.75 99 VAL A CA 1
ATOM 756 C C . VAL A 1 99 ? 8.827 -15.051 -24.748 1.00 94.75 99 VAL A C 1
ATOM 758 O O . VAL A 1 99 ? 9.405 -15.140 -25.829 1.00 94.75 99 VAL A O 1
ATOM 761 N N . VAL A 1 100 ? 8.024 -14.025 -24.460 1.00 94.19 100 VAL A N 1
ATOM 762 C CA . VAL A 1 100 ? 7.602 -13.039 -25.470 1.00 94.19 100 VAL A CA 1
ATOM 763 C C . VAL A 1 100 ? 8.788 -12.228 -25.990 1.00 94.19 100 VAL A C 1
ATOM 765 O O . VAL A 1 100 ? 9.015 -12.210 -27.199 1.00 94.19 100 VAL A O 1
ATOM 768 N N . LEU A 1 101 ? 9.571 -11.598 -25.109 1.00 93.44 101 LEU A N 1
ATOM 769 C CA . LEU A 1 101 ? 10.732 -10.803 -25.520 1.00 93.44 101 LEU A CA 1
ATOM 770 C C . LEU A 1 101 ? 11.782 -11.640 -26.274 1.00 93.44 101 LEU A C 1
ATOM 772 O O . LEU A 1 101 ? 12.137 -11.238 -27.383 1.00 93.44 101 LEU A O 1
ATOM 776 N N . PRO A 1 102 ? 12.229 -12.813 -25.782 1.00 94.12 102 PRO A N 1
ATOM 777 C CA . PRO A 1 102 ? 13.169 -13.654 -26.523 1.00 94.12 102 PRO A CA 1
ATOM 778 C C . PRO A 1 102 ? 12.629 -14.126 -27.877 1.00 94.12 102 PRO A C 1
ATOM 780 O O . PRO A 1 102 ? 13.369 -14.147 -28.857 1.00 94.12 102 PRO A O 1
ATOM 783 N N . THR A 1 103 ? 11.334 -14.451 -27.968 1.00 93.75 103 THR A N 1
ATOM 784 C CA . THR A 1 103 ? 10.707 -14.861 -29.237 1.00 93.75 103 THR A CA 1
ATOM 785 C C . THR A 1 103 ? 10.680 -13.707 -30.236 1.00 93.75 103 THR A C 1
ATOM 787 O O . THR A 1 103 ? 11.014 -13.895 -31.402 1.00 93.75 103 THR A O 1
ATOM 790 N N . LEU A 1 104 ? 10.345 -12.492 -29.795 1.00 93.62 104 LEU A N 1
ATOM 791 C CA . LEU A 1 104 ? 10.389 -11.302 -30.648 1.00 93.62 104 LEU A CA 1
ATOM 792 C C . LEU A 1 104 ? 11.821 -10.953 -31.069 1.00 93.62 104 LEU A C 1
ATOM 794 O O . LEU A 1 104 ? 12.054 -10.589 -32.222 1.00 93.62 104 LEU A O 1
ATOM 798 N N . GLN A 1 105 ? 12.797 -11.121 -30.175 1.00 92.38 105 GLN A N 1
ATOM 799 C CA . GLN A 1 105 ? 14.208 -10.950 -30.510 1.00 92.38 105 GLN A CA 1
ATOM 800 C C . GLN A 1 105 ? 14.656 -11.966 -31.566 1.00 92.38 105 GLN A C 1
ATOM 802 O O . GLN A 1 105 ? 15.322 -11.604 -32.533 1.00 92.38 105 GLN A O 1
ATOM 807 N N . PHE A 1 106 ? 14.247 -13.227 -31.426 1.00 92.25 106 PHE A N 1
ATOM 808 C CA . PHE A 1 106 ? 14.530 -14.273 -32.403 1.00 92.25 106 PHE A CA 1
ATOM 809 C C . PHE A 1 106 ? 13.885 -13.978 -33.765 1.00 92.25 106 PHE A C 1
ATOM 811 O O . PHE A 1 106 ? 14.557 -14.053 -34.790 1.00 92.25 106 PHE A O 1
ATOM 818 N N . LEU A 1 107 ? 12.611 -13.574 -33.790 1.00 91.81 107 LEU A N 1
ATOM 819 C CA . LEU A 1 107 ? 11.902 -13.228 -35.026 1.00 91.81 107 LEU A CA 1
ATOM 820 C C . LEU A 1 107 ? 12.526 -12.021 -35.735 1.00 91.81 107 LEU A C 1
ATOM 822 O O . LEU A 1 107 ? 12.690 -12.041 -36.952 1.00 91.81 107 LEU A O 1
ATOM 826 N N . THR A 1 108 ? 12.914 -10.983 -34.990 1.00 90.12 108 THR A N 1
ATOM 827 C CA . THR A 1 108 ? 13.615 -9.830 -35.579 1.00 90.12 108 THR A CA 1
ATOM 828 C C . THR A 1 108 ? 14.990 -10.230 -36.114 1.00 90.12 108 THR A C 1
ATOM 830 O O . THR A 1 108 ? 15.365 -9.796 -37.200 1.00 90.12 108 THR A O 1
ATOM 833 N N . ASN A 1 109 ? 15.715 -11.116 -35.426 1.00 90.44 109 ASN A N 1
ATOM 834 C CA . ASN A 1 109 ? 16.969 -11.675 -35.932 1.00 90.44 109 ASN A CA 1
ATOM 835 C C . ASN A 1 109 ? 16.774 -12.464 -37.235 1.00 90.44 109 ASN A C 1
ATOM 837 O O . ASN A 1 109 ? 17.529 -12.255 -38.182 1.00 90.44 109 ASN A O 1
ATOM 841 N N . LEU A 1 110 ? 15.717 -13.275 -37.320 1.00 91.38 110 LEU A N 1
ATOM 842 C CA . LEU A 1 110 ? 15.380 -14.052 -38.513 1.00 91.38 110 LEU A CA 1
ATOM 843 C C . LEU A 1 110 ? 15.057 -13.162 -39.725 1.00 91.38 110 LEU A C 1
ATOM 845 O O . LEU A 1 110 ? 15.474 -13.468 -40.837 1.00 91.38 110 LEU A O 1
ATOM 849 N N . ILE A 1 111 ? 14.334 -12.056 -39.515 1.00 89.75 111 IL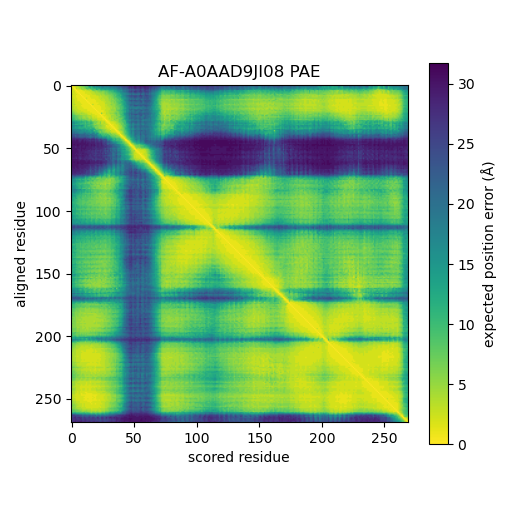E A N 1
ATOM 850 C CA . ILE A 1 111 ? 13.926 -11.131 -40.587 1.00 89.75 111 ILE A CA 1
ATOM 851 C C . ILE A 1 111 ? 15.103 -10.270 -41.068 1.00 89.75 111 ILE A C 1
ATOM 853 O O . ILE A 1 111 ? 15.266 -10.063 -42.267 1.00 89.75 111 ILE A O 1
ATOM 857 N N . PHE A 1 112 ? 15.923 -9.764 -40.142 1.00 88.25 112 PHE A N 1
ATOM 858 C CA . PHE A 1 112 ? 17.006 -8.815 -40.436 1.00 88.25 112 PHE A CA 1
ATOM 859 C C . PHE A 1 112 ? 18.396 -9.468 -40.536 1.00 88.25 112 PHE A C 1
ATOM 861 O O . PHE A 1 112 ? 19.408 -8.766 -40.632 1.00 88.25 112 PHE A O 1
ATOM 868 N N . GLY A 1 113 ? 18.456 -10.803 -40.506 1.00 81.62 113 GLY A N 1
ATOM 869 C CA . GLY A 1 113 ? 19.657 -11.605 -40.755 1.00 81.62 113 GLY A CA 1
ATOM 870 C C . GLY A 1 113 ? 20.810 -11.364 -39.779 1.00 81.62 113 GLY A C 1
ATOM 871 O O . GLY A 1 113 ? 21.965 -11.472 -40.176 1.00 81.62 113 GLY A O 1
ATOM 872 N N . GLY A 1 114 ? 20.523 -10.968 -38.534 1.00 73.00 114 GLY A N 1
ATOM 873 C CA . GLY A 1 114 ? 21.556 -10.662 -37.533 1.00 73.00 114 GLY A CA 1
ATOM 874 C C . GLY A 1 114 ? 22.492 -9.498 -37.900 1.00 73.00 114 GLY A C 1
ATOM 875 O O . GLY A 1 114 ? 23.611 -9.428 -37.395 1.00 73.00 114 GLY A O 1
ATOM 876 N N . SER A 1 115 ? 22.062 -8.599 -38.790 1.00 83.06 115 SER A N 1
ATOM 877 C CA . SER A 1 115 ? 22.819 -7.404 -39.187 1.00 83.06 115 SER A CA 1
ATOM 878 C C . SER A 1 115 ? 22.872 -6.340 -38.077 1.00 83.06 115 SER A C 1
ATOM 880 O O . SER A 1 115 ? 22.087 -6.376 -37.128 1.00 83.06 115 SER A O 1
ATOM 882 N N . SER A 1 116 ? 23.752 -5.338 -38.211 1.00 83.25 116 SER A N 1
ATOM 883 C CA . SER A 1 116 ? 23.815 -4.182 -37.293 1.00 83.25 116 SER A CA 1
ATOM 884 C C . SER A 1 116 ? 22.460 -3.478 -37.135 1.00 83.25 116 SER A C 1
ATOM 886 O O . SER A 1 116 ? 22.103 -3.062 -36.037 1.00 83.25 116 SER A O 1
ATOM 888 N N . VAL A 1 117 ? 21.656 -3.470 -38.202 1.00 85.94 117 VAL A N 1
ATOM 889 C CA . VAL A 1 117 ? 20.290 -2.930 -38.224 1.00 85.94 117 VAL A CA 1
ATOM 890 C C . VAL A 1 117 ? 19.380 -3.624 -37.204 1.00 85.94 117 VAL A C 1
ATOM 892 O O . VAL A 1 117 ? 18.551 -2.972 -36.576 1.00 85.94 117 VAL A O 1
ATOM 895 N N . GLN A 1 118 ? 19.535 -4.934 -36.985 1.00 90.94 118 GLN A N 1
ATOM 896 C CA . GLN A 1 118 ? 18.740 -5.653 -35.986 1.00 90.94 118 GLN A CA 1
ATOM 897 C C . GLN A 1 118 ? 19.068 -5.200 -34.562 1.00 90.94 118 GLN A C 1
ATOM 899 O O . GLN A 1 118 ? 18.155 -5.018 -33.755 1.00 90.94 118 GLN A O 1
ATOM 904 N N . SER A 1 119 ? 20.355 -5.010 -34.264 1.00 87.88 119 SER A N 1
ATOM 905 C CA . SER A 1 119 ? 20.809 -4.520 -32.961 1.00 87.88 119 SER A CA 1
ATOM 906 C C . SER A 1 119 ? 20.276 -3.112 -32.690 1.00 87.88 119 SER A C 1
ATOM 908 O O . SER A 1 119 ? 19.766 -2.850 -31.600 1.00 87.88 119 SER A O 1
ATOM 910 N N . ASP A 1 120 ? 20.320 -2.238 -33.699 1.00 89.75 120 ASP A N 1
ATOM 911 C CA . ASP A 1 120 ? 19.802 -0.871 -33.604 1.00 89.75 120 ASP A CA 1
ATOM 912 C C . ASP A 1 120 ? 18.289 -0.859 -33.353 1.00 89.75 120 ASP A C 1
ATOM 914 O O . ASP A 1 120 ? 17.812 -0.125 -32.488 1.00 89.75 120 ASP A O 1
ATOM 918 N N . ILE A 1 121 ? 17.527 -1.711 -34.052 1.00 89.62 121 ILE A N 1
ATOM 919 C CA . ILE A 1 121 ? 16.080 -1.854 -33.839 1.00 89.62 121 ILE A CA 1
ATOM 920 C C . ILE A 1 121 ? 15.778 -2.367 -32.425 1.00 89.62 121 ILE A C 1
ATOM 922 O O . ILE A 1 121 ? 14.903 -1.841 -31.736 1.00 89.62 121 ILE A O 1
ATOM 926 N N . TRP A 1 122 ? 16.493 -3.397 -31.971 1.00 93.00 122 TRP A N 1
ATOM 927 C CA . TRP A 1 122 ? 16.205 -4.043 -30.692 1.00 93.00 122 TRP A CA 1
ATOM 928 C C . TRP A 1 122 ? 16.495 -3.144 -29.482 1.00 93.00 122 TRP A C 1
ATOM 930 O O . TRP A 1 122 ? 15.752 -3.197 -28.497 1.00 93.00 122 TRP A O 1
ATOM 940 N N . TRP A 1 123 ? 17.525 -2.293 -29.566 1.00 92.12 123 TRP A N 1
ATOM 941 C CA . TRP A 1 123 ? 17.940 -1.398 -28.480 1.00 92.12 123 TRP A CA 1
ATOM 942 C C . TRP A 1 123 ? 16.823 -0.458 -28.006 1.00 92.12 123 TRP A C 1
ATOM 944 O O . TRP A 1 123 ? 16.686 -0.243 -26.802 1.00 92.12 123 TRP A O 1
ATOM 954 N N . TRP A 1 124 ? 15.989 0.056 -28.917 1.00 92.06 124 TRP A N 1
ATOM 955 C CA . TRP A 1 124 ? 14.841 0.899 -28.557 1.00 92.06 124 TRP A CA 1
ATOM 956 C C . TRP A 1 124 ? 13.525 0.116 -28.463 1.00 92.06 124 TRP A C 1
ATOM 958 O O . TRP A 1 124 ? 12.662 0.467 -27.659 1.00 92.06 124 TRP A O 1
ATOM 968 N N . LEU A 1 125 ? 13.356 -0.962 -29.235 1.00 92.31 125 LEU A N 1
ATOM 969 C CA . LEU A 1 125 ? 12.118 -1.745 -29.232 1.00 92.31 125 LEU A CA 1
ATOM 970 C C . LEU A 1 125 ? 11.901 -2.467 -27.895 1.00 92.31 125 LEU A C 1
ATOM 972 O O . LEU A 1 125 ? 10.812 -2.403 -27.327 1.00 92.31 125 LEU A O 1
ATOM 976 N N . SER A 1 126 ? 12.941 -3.119 -27.368 1.00 92.38 126 SER A N 1
ATOM 977 C CA . SER A 1 126 ? 12.886 -3.867 -26.104 1.00 92.38 126 SER A CA 1
ATOM 978 C C . SER A 1 126 ? 12.428 -3.024 -24.896 1.00 92.38 126 SER A C 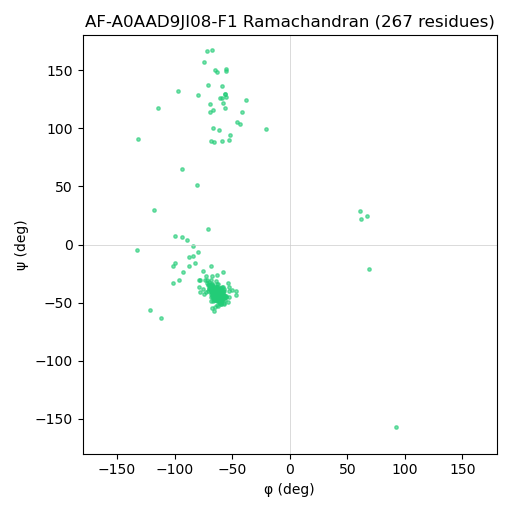1
ATOM 980 O O . SER A 1 126 ? 11.482 -3.438 -24.206 1.00 92.38 126 SER A O 1
ATOM 982 N N . PRO A 1 127 ? 13.007 -1.831 -24.624 1.00 93.62 127 PRO A N 1
ATOM 983 C CA . PRO A 1 127 ? 12.547 -0.995 -23.519 1.00 93.62 127 PRO A CA 1
ATOM 984 C C . PRO A 1 127 ? 11.133 -0.452 -23.741 1.00 93.62 127 PRO A C 1
ATOM 986 O O . PRO A 1 127 ? 10.355 -0.444 -22.790 1.00 93.62 127 PRO A O 1
ATOM 989 N N . ILE A 1 128 ? 10.754 -0.077 -24.971 1.00 94.69 128 ILE A N 1
ATOM 990 C CA . ILE A 1 128 ? 9.385 0.380 -25.261 1.00 94.69 128 ILE A CA 1
ATOM 991 C C . ILE A 1 128 ? 8.377 -0.731 -24.970 1.00 94.69 128 ILE A C 1
ATOM 993 O O . ILE A 1 128 ? 7.423 -0.500 -24.233 1.00 94.69 128 ILE A O 1
ATOM 997 N N . LEU A 1 129 ? 8.611 -1.946 -25.473 1.00 93.88 129 LEU A N 1
ATOM 998 C CA . LEU A 1 129 ? 7.741 -3.093 -25.205 1.00 93.88 129 LEU A CA 1
ATOM 999 C C . LEU A 1 129 ? 7.623 -3.374 -23.709 1.00 93.88 129 LEU A C 1
ATOM 1001 O O . LEU A 1 129 ? 6.522 -3.597 -23.207 1.00 93.88 129 LEU A O 1
ATOM 1005 N N . SER A 1 130 ? 8.746 -3.325 -22.994 1.00 93.19 130 SER A N 1
ATOM 1006 C CA . SER A 1 130 ? 8.775 -3.517 -21.546 1.00 93.19 130 SER A CA 1
ATOM 1007 C C . SER A 1 130 ? 7.966 -2.445 -20.818 1.00 93.19 130 SER A C 1
ATOM 1009 O O . SER A 1 130 ? 7.163 -2.770 -19.945 1.00 93.19 130 SER A O 1
ATOM 1011 N N . TRP A 1 131 ? 8.121 -1.168 -21.168 1.00 93.50 131 TRP A N 1
ATOM 1012 C CA . TRP A 1 131 ? 7.350 -0.083 -20.559 1.00 93.50 131 TRP A CA 1
ATOM 1013 C C . TRP A 1 131 ? 5.863 -0.181 -20.885 1.00 93.50 131 TRP A C 1
ATOM 1015 O O . TRP A 1 131 ? 5.042 -0.052 -19.981 1.00 93.50 131 TRP A O 1
ATOM 1025 N N . THR A 1 132 ? 5.504 -0.476 -22.136 1.00 93.06 132 THR A N 1
ATOM 1026 C CA . THR A 1 132 ? 4.111 -0.675 -22.546 1.00 93.06 132 THR A CA 1
ATOM 1027 C C . THR A 1 132 ? 3.476 -1.847 -21.805 1.00 93.06 132 THR A C 1
ATOM 1029 O O . THR A 1 132 ? 2.365 -1.709 -21.302 1.00 93.06 132 THR A O 1
ATOM 1032 N N . PHE A 1 133 ? 4.178 -2.972 -21.664 1.00 92.69 133 PHE A N 1
ATOM 1033 C CA . PHE A 1 133 ? 3.701 -4.114 -20.885 1.00 92.69 133 PHE A CA 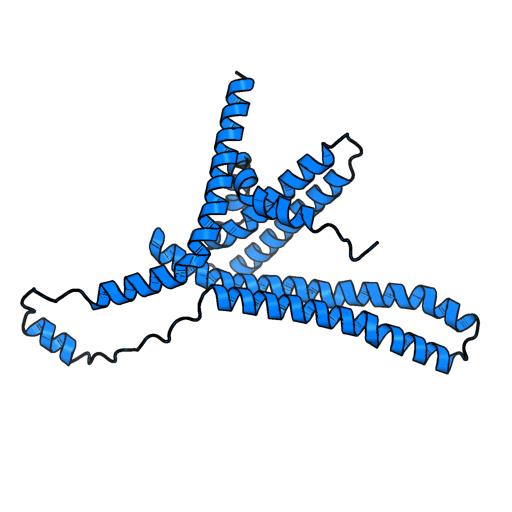1
ATOM 1034 C C . PHE A 1 133 ? 3.495 -3.755 -19.409 1.00 92.69 133 PHE A C 1
ATOM 1036 O O . PHE A 1 133 ? 2.428 -4.000 -18.848 1.00 92.69 133 PHE A O 1
ATOM 1043 N N . ASN A 1 134 ? 4.474 -3.109 -18.775 1.00 89.50 134 ASN A N 1
ATOM 1044 C CA . ASN A 1 134 ? 4.336 -2.708 -17.377 1.00 89.50 134 ASN A CA 1
ATOM 1045 C C . ASN A 1 134 ? 3.179 -1.709 -17.174 1.00 89.50 134 ASN A C 1
ATOM 1047 O O . AS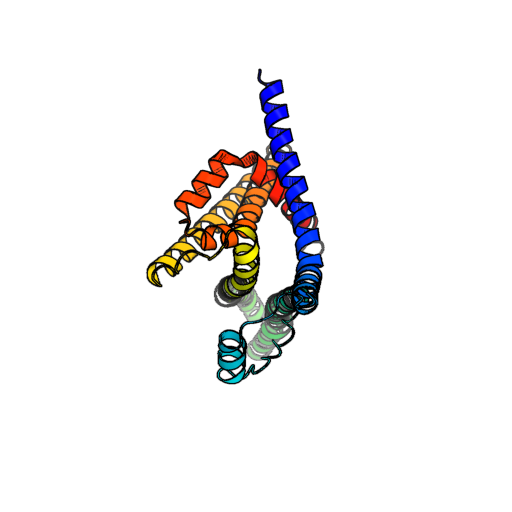N A 1 134 ? 2.402 -1.847 -16.229 1.00 89.50 134 ASN A O 1
ATOM 1051 N N . ALA A 1 135 ? 3.020 -0.741 -18.077 1.00 88.00 135 ALA A N 1
ATOM 1052 C CA . ALA A 1 135 ? 2.015 0.312 -17.961 1.00 88.00 135 ALA A CA 1
ATOM 1053 C C . ALA A 1 135 ? 0.594 -0.134 -18.338 1.00 88.00 135 ALA A C 1
ATOM 1055 O O . ALA A 1 135 ? -0.356 0.273 -17.676 1.00 88.00 135 ALA A O 1
ATOM 1056 N N . LEU A 1 136 ? 0.425 -0.939 -19.392 1.00 91.31 136 LEU A N 1
ATOM 1057 C CA . LEU A 1 136 ? -0.895 -1.318 -19.919 1.00 91.31 136 LEU A CA 1
ATOM 1058 C C . LEU A 1 136 ? -1.363 -2.705 -19.474 1.00 91.31 136 LEU A C 1
ATOM 1060 O O . LEU A 1 136 ? -2.548 -3.002 -19.595 1.00 91.31 136 LEU A O 1
ATOM 1064 N N . TRP A 1 137 ? -0.468 -3.548 -18.955 1.00 91.62 137 TRP A N 1
ATOM 1065 C CA . TRP A 1 137 ? -0.829 -4.868 -18.439 1.00 91.62 137 TRP A CA 1
ATOM 1066 C C . TRP A 1 137 ? -0.662 -4.944 -16.926 1.00 91.62 137 TRP A C 1
ATOM 1068 O O . TRP A 1 137 ? -1.647 -5.091 -16.205 1.00 91.62 137 TRP A O 1
ATOM 1078 N N . ILE A 1 138 ? 0.567 -4.789 -16.426 1.00 89.25 138 ILE A N 1
ATOM 1079 C CA . ILE A 1 138 ? 0.865 -5.010 -15.003 1.00 89.25 138 ILE A CA 1
ATOM 1080 C C . ILE A 1 138 ? 0.151 -3.991 -14.112 1.00 89.25 138 ILE A C 1
ATOM 1082 O O . ILE A 1 138 ? -0.481 -4.382 -13.133 1.00 89.25 138 ILE A O 1
ATOM 1086 N N . LEU A 1 139 ? 0.200 -2.700 -14.449 1.00 84.31 139 LEU A N 1
ATOM 1087 C CA . LEU A 1 139 ? -0.428 -1.658 -13.636 1.00 84.31 139 LEU A CA 1
ATOM 1088 C C . LEU A 1 139 ? -1.968 -1.803 -13.562 1.00 84.31 139 LEU A C 1
ATOM 1090 O O . LEU A 1 139 ? -2.497 -1.800 -12.448 1.00 84.31 139 LEU A O 1
ATOM 1094 N N . PRO A 1 140 ? -2.7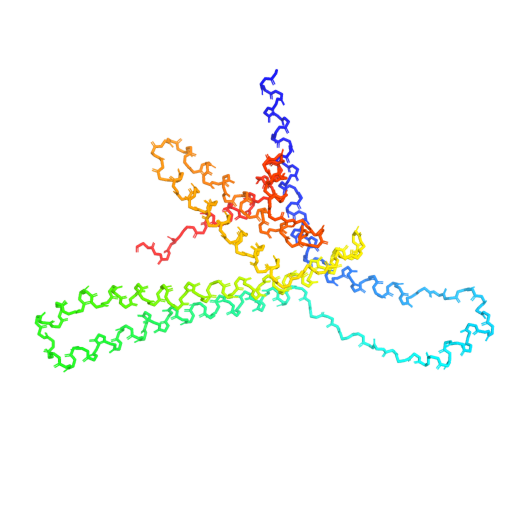14 -1.999 -14.668 1.00 86.12 140 PRO A N 1
ATOM 1095 C CA . PRO A 1 140 ? -4.146 -2.288 -14.593 1.00 86.12 140 PRO A CA 1
ATOM 1096 C C . PRO A 1 140 ? -4.461 -3.570 -13.826 1.00 86.12 140 PRO A C 1
ATOM 1098 O O . PRO A 1 140 ? -5.382 -3.575 -13.009 1.00 86.12 140 PRO A O 1
ATOM 1101 N N . LEU A 1 141 ? -3.677 -4.635 -14.023 1.00 86.69 141 LEU A N 1
ATOM 1102 C CA . LEU A 1 141 ? -3.837 -5.889 -13.284 1.00 86.69 141 LEU A CA 1
ATOM 1103 C C . LEU A 1 141 ? -3.640 -5.660 -11.778 1.00 86.69 141 LEU A C 1
ATOM 1105 O O . LEU A 1 141 ? -4.389 -6.205 -10.971 1.00 86.69 141 LEU A O 1
ATOM 1109 N N . PHE A 1 142 ? -2.704 -4.789 -11.387 1.00 83.94 142 PHE A N 1
ATOM 1110 C CA . PHE A 1 142 ? -2.475 -4.376 -9.996 1.00 83.94 142 PHE A CA 1
ATOM 1111 C C . PHE A 1 142 ? -3.671 -3.645 -9.399 1.00 83.94 142 PHE A C 1
ATOM 1113 O O . PHE A 1 142 ? -4.130 -4.000 -8.310 1.00 83.94 142 PHE A O 1
ATOM 1120 N N . VAL A 1 143 ? -4.236 -2.684 -10.129 1.00 82.50 143 VAL A N 1
ATOM 1121 C CA . VAL A 1 143 ? -5.437 -1.967 -9.684 1.00 82.50 143 VAL A CA 1
ATOM 1122 C C . VAL A 1 143 ? -6.629 -2.920 -9.555 1.00 82.50 143 VAL A C 1
ATOM 1124 O O . VAL A 1 143 ? -7.324 -2.898 -8.539 1.00 82.50 143 VAL A O 1
ATOM 1127 N N . LEU A 1 144 ? -6.843 -3.797 -10.538 1.00 83.38 144 LEU A N 1
ATOM 1128 C CA . LEU A 1 144 ? -7.918 -4.791 -10.507 1.00 83.38 144 LEU A CA 1
ATOM 1129 C C . LEU A 1 144 ? -7.752 -5.781 -9.350 1.00 83.38 144 LEU A C 1
ATOM 1131 O O . LEU A 1 144 ? -8.713 -6.031 -8.625 1.00 83.38 144 LEU A O 1
ATOM 1135 N N . SER A 1 145 ? -6.537 -6.292 -9.132 1.00 84.75 145 SER A N 1
ATOM 1136 C CA . SER A 1 145 ? -6.214 -7.172 -8.004 1.00 84.75 145 SER A CA 1
ATOM 1137 C C . SER A 1 145 ? -6.558 -6.498 -6.684 1.00 84.75 145 SER A C 1
ATOM 1139 O O . SER A 1 14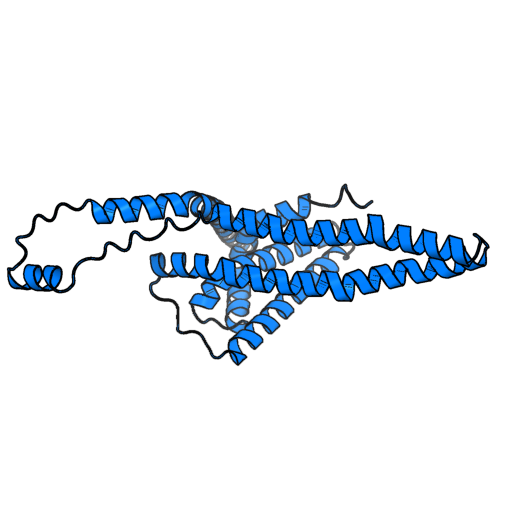5 ? -7.223 -7.095 -5.842 1.00 84.75 145 SER A O 1
ATOM 1141 N N . LYS A 1 146 ? -6.204 -5.217 -6.523 1.00 81.50 146 LYS A N 1
ATOM 1142 C CA . LYS A 1 146 ? -6.568 -4.454 -5.330 1.00 81.50 146 LYS A CA 1
ATOM 1143 C C . LYS A 1 146 ? -8.085 -4.394 -5.137 1.00 81.50 146 LYS A C 1
ATOM 1145 O O . LYS A 1 146 ? -8.539 -4.641 -4.028 1.00 81.50 146 LYS A O 1
ATOM 1150 N N . ILE A 1 147 ? -8.864 -4.102 -6.180 1.00 79.38 147 ILE A N 1
ATOM 1151 C CA . ILE A 1 147 ? -10.333 -4.035 -6.081 1.00 79.38 147 ILE A CA 1
ATOM 1152 C C . ILE A 1 147 ? -10.914 -5.392 -5.666 1.00 79.38 147 ILE A C 1
ATOM 1154 O O . ILE A 1 147 ? -11.708 -5.457 -4.728 1.00 79.38 147 ILE A O 1
ATOM 1158 N N . VAL A 1 148 ? -10.490 -6.477 -6.320 1.00 79.88 148 VAL A N 1
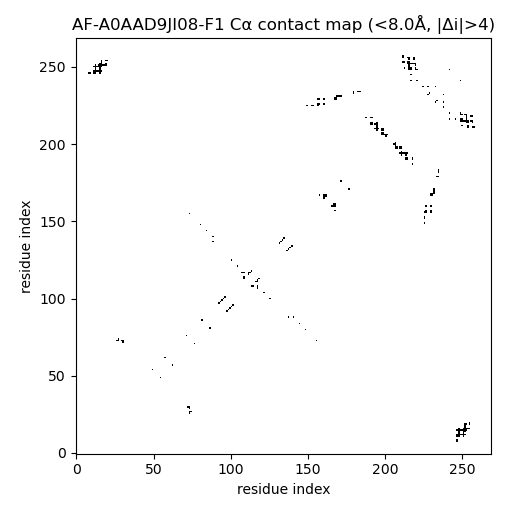ATOM 1159 C CA . VAL A 1 148 ? -10.931 -7.842 -5.987 1.00 79.88 148 VAL A CA 1
ATOM 1160 C C . VAL A 1 148 ? -10.570 -8.189 -4.544 1.00 79.88 148 VAL A C 1
ATOM 1162 O O . VAL A 1 148 ? -11.412 -8.689 -3.799 1.00 79.88 148 VAL A O 1
ATOM 1165 N N . ASN A 1 149 ? -9.347 -7.862 -4.125 1.00 81.31 149 ASN A N 1
ATOM 1166 C CA . ASN A 1 149 ? -8.885 -8.065 -2.757 1.00 81.31 149 ASN A CA 1
ATOM 1167 C C . ASN A 1 149 ? -9.740 -7.275 -1.778 1.00 81.31 149 ASN A C 1
ATOM 1169 O O . ASN A 1 149 ? -10.182 -7.832 -0.779 1.00 81.31 149 ASN A O 1
ATOM 1173 N N . SER A 1 150 ? -10.025 -6.009 -2.077 1.00 77.75 150 SER A N 1
ATOM 1174 C CA . SER A 1 150 ? -10.848 -5.172 -1.218 1.00 77.75 150 SER A CA 1
ATOM 1175 C C . SER A 1 150 ? -12.246 -5.755 -1.030 1.00 77.75 150 SER A C 1
ATOM 1177 O O . SER A 1 150 ? -12.700 -5.841 0.103 1.00 77.75 150 SER A O 1
ATOM 1179 N N . LEU A 1 151 ? -12.897 -6.236 -2.094 1.00 76.25 151 LEU A N 1
ATOM 1180 C CA . LEU A 1 151 ? -14.206 -6.892 -1.987 1.00 76.25 151 LEU A CA 1
ATOM 1181 C C . LEU A 1 151 ? -14.139 -8.161 -1.129 1.00 76.25 151 LEU A C 1
ATOM 1183 O O . LEU A 1 151 ? -14.959 -8.355 -0.237 1.00 76.25 151 LEU A O 1
ATOM 1187 N N . TRP A 1 152 ? -13.121 -8.994 -1.346 1.00 74.12 152 TRP A N 1
ATOM 1188 C CA . TRP A 1 152 ? -12.956 -10.244 -0.608 1.00 74.12 152 TRP A CA 1
ATOM 1189 C C . TRP A 1 152 ? -12.680 -10.011 0.885 1.00 74.12 152 TRP A C 1
ATOM 1191 O O . TRP A 1 152 ? -13.226 -10.692 1.756 1.00 74.12 152 TRP A O 1
ATOM 1201 N N . PHE A 1 153 ? -11.816 -9.047 1.202 1.00 78.44 153 PHE A N 1
ATOM 1202 C CA . PHE A 1 153 ? -11.484 -8.689 2.578 1.00 78.44 153 PHE A CA 1
ATOM 1203 C C . PHE A 1 153 ? -12.616 -7.932 3.277 1.00 78.44 153 PHE A C 1
ATOM 1205 O O . PHE A 1 153 ? -12.748 -8.052 4.498 1.00 78.44 153 PHE A O 1
ATOM 1212 N N . GLN A 1 154 ? -13.462 -7.218 2.527 1.00 81.44 154 GLN A N 1
ATOM 1213 C CA . GLN A 1 154 ? -14.631 -6.536 3.074 1.00 81.44 154 GLN A CA 1
ATOM 1214 C C . GLN A 1 154 ? -15.610 -7.530 3.705 1.00 81.44 154 GLN A C 1
ATOM 1216 O O . GLN A 1 154 ? -16.017 -7.316 4.840 1.00 81.44 154 GLN A O 1
ATOM 1221 N N . ASP A 1 155 ? -15.890 -8.673 3.072 1.00 76.75 155 ASP A N 1
ATOM 1222 C CA . ASP A 1 155 ? -16.779 -9.699 3.646 1.00 76.75 155 ASP A CA 1
ATOM 1223 C C . ASP A 1 155 ? -16.309 -10.189 5.030 1.00 76.75 155 ASP A C 1
ATOM 1225 O O . ASP A 1 155 ? -17.106 -10.381 5.957 1.00 76.75 155 ASP A O 1
ATOM 1229 N N . ILE A 1 156 ? -14.992 -10.364 5.193 1.00 77.56 156 ILE A N 1
ATOM 1230 C CA . ILE A 1 156 ? -14.369 -10.770 6.462 1.00 77.56 156 ILE A CA 1
ATOM 1231 C C . ILE A 1 156 ? -14.494 -9.641 7.492 1.00 77.56 156 ILE A C 1
ATOM 1233 O O . ILE A 1 156 ? -14.854 -9.879 8.651 1.00 77.56 156 ILE A O 1
ATOM 1237 N N . ALA A 1 157 ? -14.213 -8.405 7.079 1.00 80.94 157 ALA A N 1
ATOM 1238 C CA . ALA A 1 157 ? -14.333 -7.234 7.936 1.00 80.94 157 ALA A CA 1
ATOM 1239 C C . ALA A 1 157 ? -15.780 -7.011 8.398 1.00 80.94 157 ALA A C 1
ATOM 1241 O O . ALA A 1 157 ? -16.003 -6.676 9.561 1.00 80.94 157 ALA A O 1
ATOM 1242 N N . ASP A 1 158 ? -16.759 -7.250 7.531 1.00 79.88 158 ASP A N 1
ATOM 1243 C CA . ASP A 1 158 ? -18.187 -7.165 7.819 1.00 79.88 158 ASP A CA 1
ATOM 1244 C C . ASP A 1 158 ? -18.612 -8.203 8.858 1.00 79.88 158 ASP A C 1
ATOM 1246 O O . ASP A 1 158 ? -19.342 -7.879 9.801 1.00 79.88 158 ASP A O 1
ATOM 1250 N N . ALA A 1 159 ? -18.130 -9.443 8.731 1.00 75.06 159 ALA A N 1
ATOM 1251 C CA . ALA A 1 159 ? -18.370 -10.493 9.718 1.00 75.06 159 ALA A CA 1
ATOM 1252 C C . ALA A 1 159 ? -17.790 -10.118 11.095 1.00 75.06 159 ALA A C 1
ATOM 1254 O O . ALA A 1 159 ? -18.488 -10.197 12.112 1.00 75.06 159 ALA A O 1
ATOM 1255 N N . ALA A 1 160 ? -16.549 -9.623 11.136 1.00 78.75 160 ALA A N 1
ATOM 1256 C CA . ALA A 1 160 ? -15.908 -9.165 12.370 1.00 78.75 160 ALA A CA 1
ATOM 1257 C C . ALA A 1 160 ? -16.586 -7.915 12.971 1.00 78.75 160 ALA A C 1
ATOM 1259 O O . ALA A 1 160 ? -16.697 -7.772 14.197 1.00 78.75 160 ALA A O 1
ATOM 1260 N N . TYR A 1 161 ? -17.068 -7.003 12.124 1.00 80.88 161 TYR A N 1
ATOM 1261 C CA . TYR A 1 161 ? -17.783 -5.801 12.546 1.00 80.88 161 TYR A CA 1
ATOM 1262 C C . TYR A 1 161 ? -19.128 -6.154 13.186 1.00 80.88 161 TYR A C 1
ATOM 1264 O O . TYR A 1 161 ? -19.411 -5.687 14.291 1.00 80.88 161 TYR A O 1
ATOM 1272 N N . ARG A 1 162 ? -19.894 -7.068 12.571 1.00 79.75 162 ARG A N 1
ATOM 1273 C CA . ARG A 1 162 ? -21.155 -7.594 13.126 1.00 79.75 162 ARG A CA 1
ATOM 1274 C C . ARG A 1 162 ? -21.003 -8.137 14.539 1.00 79.75 162 ARG A C 1
ATOM 1276 O O . ARG A 1 162 ? -21.849 -7.854 15.382 1.00 79.75 162 ARG A O 1
ATOM 1283 N N . LYS A 1 163 ? -19.898 -8.833 14.811 1.00 71.25 163 LYS A N 1
ATOM 1284 C CA . LYS A 1 163 ? -19.595 -9.392 16.134 1.00 71.25 163 LYS A CA 1
ATOM 1285 C C . LYS A 1 163 ? -19.243 -8.334 17.185 1.00 71.25 163 LYS A C 1
ATOM 1287 O O . LYS A 1 163 ? -19.545 -8.509 18.359 1.00 71.25 163 LYS A O 1
ATOM 1292 N N . SER A 1 164 ? -18.569 -7.256 16.789 1.00 74.75 164 SER A N 1
ATOM 1293 C CA . SER A 1 164 ? -17.973 -6.300 17.737 1.00 74.75 164 SER A CA 1
ATOM 1294 C C . SER A 1 164 ? -18.776 -5.016 17.937 1.00 74.75 164 SER A C 1
ATOM 1296 O O . SER A 1 164 ? -18.724 -4.422 19.013 1.00 74.75 164 SER A O 1
ATOM 1298 N N . ARG A 1 165 ? -19.463 -4.540 16.896 1.00 75.12 165 ARG A N 1
ATOM 1299 C CA . ARG A 1 165 ? -20.088 -3.208 16.844 1.00 75.12 165 ARG A CA 1
ATOM 1300 C C . ARG A 1 165 ? -21.535 -3.232 16.343 1.00 75.12 165 ARG A C 1
ATOM 1302 O O . ARG A 1 165 ? -22.182 -2.191 16.372 1.00 75.12 165 ARG A O 1
ATOM 1309 N N . GLY A 1 166 ? -22.053 -4.389 15.928 1.00 77.94 166 GLY A N 1
ATOM 1310 C CA . GLY A 1 166 ? -23.400 -4.523 15.369 1.00 77.94 166 GLY A CA 1
ATOM 1311 C C . GLY A 1 166 ? -23.423 -4.388 13.845 1.00 77.94 166 GLY A C 1
ATOM 1312 O O . GLY A 1 166 ? -22.438 -4.666 13.169 1.00 77.94 166 GLY A O 1
ATOM 1313 N N . ARG A 1 167 ? -24.567 -4.023 13.259 1.00 75.50 167 ARG A N 1
ATOM 1314 C CA . ARG A 1 167 ? -24.734 -4.043 11.793 1.00 75.50 167 ARG A CA 1
ATOM 1315 C C . ARG A 1 167 ? -23.917 -2.929 11.106 1.00 75.50 167 ARG A C 1
ATOM 1317 O O . ARG A 1 167 ? -23.943 -1.805 11.605 1.00 75.50 167 ARG A O 1
ATOM 1324 N N . PRO A 1 168 ? -23.233 -3.214 9.977 1.00 76.81 168 PRO A N 1
ATOM 1325 C CA . PRO A 1 168 ? -22.602 -2.183 9.151 1.00 76.81 168 PRO A CA 1
ATOM 1326 C C . PRO A 1 168 ? -23.613 -1.111 8.726 1.00 76.81 168 PRO A C 1
ATOM 1328 O O . PRO A 1 168 ? -24.806 -1.405 8.586 1.00 76.81 168 PRO A O 1
ATOM 1331 N N . GLN A 1 169 ? -23.149 0.124 8.518 1.00 75.69 169 GLN A N 1
ATOM 1332 C CA . GLN A 1 169 ? -24.006 1.162 7.944 1.00 75.69 169 GLN A CA 1
ATOM 1333 C C . GLN A 1 169 ? -24.407 0.812 6.501 1.00 75.69 169 GLN A C 1
ATOM 1335 O O . GLN A 1 169 ? -23.681 0.119 5.791 1.00 75.69 169 GLN A O 1
ATOM 1340 N N . LEU A 1 170 ? -25.594 1.271 6.087 1.00 63.81 170 LEU A N 1
ATOM 1341 C CA . LEU A 1 170 ? -26.155 0.985 4.764 1.00 63.81 170 LEU A CA 1
ATOM 1342 C C . LEU A 1 170 ? -25.218 1.485 3.654 1.00 63.81 170 LEU A C 1
ATOM 1344 O O . LEU A 1 170 ? -24.704 2.602 3.736 1.00 63.81 170 LEU A O 1
ATOM 1348 N N . LEU A 1 171 ? -25.029 0.659 2.621 1.00 63.94 171 LEU A N 1
ATOM 1349 C CA . LEU A 1 171 ? -24.114 0.946 1.518 1.00 63.94 171 LEU A CA 1
ATOM 1350 C C . LEU A 1 171 ? -24.468 2.287 0.845 1.00 63.94 171 LEU A C 1
ATOM 1352 O O . LEU A 1 171 ? -25.630 2.499 0.481 1.00 63.94 171 LEU A O 1
ATOM 1356 N N . PRO A 1 172 ? -23.492 3.194 0.662 1.00 70.12 172 PRO A N 1
ATOM 1357 C CA . PRO A 1 172 ? -23.712 4.434 -0.068 1.00 70.12 172 PRO A CA 1
ATOM 1358 C C . PRO A 1 172 ? -23.977 4.153 -1.559 1.00 70.12 172 PRO A C 1
ATOM 1360 O O . PRO A 1 172 ? -23.757 3.047 -2.053 1.00 70.12 172 PRO A O 1
ATOM 1363 N N . SER A 1 173 ? -24.457 5.158 -2.302 1.00 81.88 173 SER A N 1
ATOM 1364 C CA . SER A 1 173 ? -24.690 5.027 -3.749 1.00 81.88 173 SER A CA 1
ATOM 1365 C C . SER A 1 173 ? -23.423 4.578 -4.488 1.00 81.88 173 SER A C 1
ATOM 1367 O O . SER A 1 173 ? -22.314 4.950 -4.103 1.00 81.88 173 SER A O 1
ATOM 1369 N N . LEU A 1 174 ? -23.576 3.842 -5.596 1.00 78.94 174 LEU A N 1
ATOM 1370 C CA . LEU A 1 174 ? -22.445 3.354 -6.406 1.00 78.94 174 LEU A CA 1
ATOM 1371 C C . LEU A 1 174 ? -21.449 4.468 -6.767 1.00 78.94 174 LEU A C 1
ATOM 1373 O O . LEU A 1 174 ? -20.242 4.272 -6.686 1.00 78.94 174 LEU A O 1
ATOM 1377 N N . SER A 1 175 ? -21.950 5.665 -7.085 1.00 85.19 175 SER A N 1
ATOM 1378 C CA . SER A 1 175 ? -21.126 6.848 -7.357 1.00 85.19 175 SER A CA 1
ATOM 1379 C C . SER A 1 175 ? -20.219 7.242 -6.188 1.00 85.19 175 SER A C 1
ATOM 1381 O O . SER A 1 175 ? -19.055 7.572 -6.400 1.00 85.19 175 SER A O 1
ATOM 1383 N N . LYS A 1 176 ? -20.725 7.175 -4.951 1.00 82.19 176 LYS A N 1
ATOM 1384 C CA . LYS A 1 176 ? -19.952 7.475 -3.741 1.00 82.19 176 LYS A CA 1
ATOM 1385 C C . LYS A 1 176 ? -18.904 6.406 -3.470 1.00 82.19 176 LYS A C 1
ATOM 1387 O O . LYS A 1 176 ? -17.797 6.756 -3.088 1.00 82.19 176 LYS A O 1
ATOM 1392 N N . ILE A 1 177 ? -19.226 5.133 -3.711 1.00 81.12 177 ILE A N 1
ATOM 1393 C CA . ILE A 1 177 ? -18.261 4.031 -3.583 1.00 81.12 177 ILE A CA 1
ATOM 1394 C C . ILE A 1 177 ? -17.104 4.234 -4.565 1.00 81.12 177 ILE A C 1
ATOM 1396 O O . ILE A 1 177 ? -15.946 4.176 -4.167 1.00 81.12 177 ILE A O 1
ATOM 1400 N N . ILE A 1 178 ? -17.406 4.527 -5.833 1.00 83.19 178 ILE A N 1
ATOM 1401 C CA . ILE A 1 178 ? -16.380 4.768 -6.857 1.00 83.19 178 ILE A CA 1
ATOM 1402 C C . ILE A 1 178 ? -15.509 5.969 -6.475 1.00 83.19 178 ILE A C 1
ATOM 1404 O O . ILE A 1 178 ? -14.285 5.878 -6.537 1.00 83.19 178 ILE A O 1
ATOM 1408 N N . ALA A 1 179 ? -16.122 7.076 -6.044 1.00 87.00 179 ALA A N 1
ATOM 1409 C CA . ALA A 1 179 ? -15.382 8.253 -5.602 1.00 87.00 179 ALA A CA 1
ATOM 1410 C C . ALA A 1 179 ? -14.461 7.934 -4.414 1.00 87.00 179 ALA A C 1
ATOM 1412 O O . ALA A 1 179 ? -13.284 8.279 -4.450 1.00 87.00 179 ALA A O 1
ATOM 1413 N N . ASP A 1 180 ? -14.967 7.234 -3.395 1.00 84.56 180 ASP A N 1
ATOM 1414 C CA . ASP A 1 180 ? -14.192 6.833 -2.217 1.00 84.56 180 ASP A CA 1
ATOM 1415 C C . ASP A 1 180 ? -12.993 5.955 -2.608 1.00 84.56 180 ASP A C 1
ATOM 1417 O O . ASP A 1 180 ? -11.872 6.240 -2.198 1.00 84.56 180 ASP A O 1
ATOM 1421 N N . VAL A 1 181 ? -13.189 4.976 -3.500 1.00 83.62 181 VAL A N 1
ATOM 1422 C CA . VAL A 1 181 ? -12.109 4.122 -4.025 1.00 83.62 181 VAL A CA 1
ATOM 1423 C C . VAL A 1 181 ? -11.041 4.941 -4.755 1.00 83.62 181 VAL A C 1
ATOM 1425 O O . VAL A 1 181 ? -9.847 4.725 -4.530 1.00 83.62 181 VAL A O 1
ATOM 1428 N N . LEU A 1 182 ? -11.441 5.886 -5.611 1.00 87.00 182 LEU A N 1
ATOM 1429 C CA . LEU A 1 182 ? -10.507 6.744 -6.349 1.00 87.00 182 LEU A CA 1
ATOM 1430 C C . LEU A 1 182 ? -9.723 7.672 -5.413 1.00 87.00 182 LEU A C 1
ATOM 1432 O O . LEU A 1 182 ? -8.506 7.792 -5.553 1.00 87.00 182 LEU A O 1
ATOM 1436 N N . PHE A 1 183 ? -10.389 8.287 -4.433 1.00 89.06 183 PHE A N 1
ATOM 1437 C CA . PHE A 1 183 ? -9.725 9.137 -3.444 1.00 89.06 183 PHE A CA 1
ATOM 1438 C C . PHE A 1 183 ? -8.788 8.335 -2.538 1.00 89.06 183 PHE A C 1
ATOM 1440 O O . PHE A 1 183 ? -7.672 8.784 -2.284 1.00 89.06 183 PHE A O 1
ATOM 1447 N N . SER A 1 184 ? -9.186 7.137 -2.105 1.00 87.88 184 SER A N 1
ATOM 1448 C CA . SER A 1 184 ? -8.314 6.224 -1.360 1.00 87.88 184 SER A CA 1
ATOM 1449 C C . SER A 1 184 ? -7.086 5.823 -2.180 1.00 87.88 184 SER A C 1
ATOM 1451 O O . SER A 1 184 ? -5.973 5.840 -1.659 1.00 87.88 184 SER A O 1
ATOM 1453 N N . LEU A 1 185 ? -7.252 5.496 -3.469 1.00 86.88 185 LEU A N 1
ATOM 1454 C CA . LEU A 1 185 ? -6.140 5.187 -4.378 1.00 86.88 185 LEU A CA 1
ATOM 1455 C C . LEU A 1 185 ? -5.171 6.363 -4.519 1.00 86.88 185 LEU A C 1
ATOM 1457 O O . LEU A 1 185 ? -3.961 6.172 -4.403 1.00 86.88 185 LEU A O 1
ATOM 1461 N N . LEU A 1 186 ? -5.701 7.568 -4.733 1.00 90.12 186 LEU A N 1
ATOM 1462 C CA . LEU A 1 186 ? -4.897 8.779 -4.844 1.00 90.12 186 LEU A CA 1
ATOM 1463 C C . LEU A 1 186 ? -4.122 9.047 -3.551 1.00 90.12 186 LEU A C 1
ATOM 1465 O O . LEU A 1 186 ? -2.914 9.262 -3.595 1.00 90.12 186 LEU A O 1
ATOM 1469 N N . LEU A 1 187 ? -4.793 8.981 -2.399 1.00 89.75 187 LEU A N 1
ATOM 1470 C CA . LEU A 1 187 ? -4.167 9.190 -1.096 1.00 89.75 187 LEU A CA 1
ATOM 1471 C C . LEU A 1 187 ? -3.030 8.188 -0.861 1.00 89.75 187 LEU A C 1
ATOM 1473 O O . LEU A 1 187 ? -1.930 8.572 -0.477 1.00 89.75 187 LEU A O 1
ATOM 1477 N N . GLN A 1 188 ? -3.266 6.910 -1.149 1.00 90.25 188 GLN A N 1
ATOM 1478 C CA . GLN A 1 188 ? -2.256 5.861 -1.005 1.00 90.25 188 GLN A CA 1
ATOM 1479 C C . GLN A 1 188 ? -1.054 6.081 -1.935 1.00 90.25 188 GLN A C 1
ATOM 1481 O O . GLN A 1 188 ? 0.087 5.908 -1.504 1.00 90.25 188 GLN A O 1
ATOM 1486 N N . ALA A 1 189 ? -1.292 6.503 -3.182 1.00 87.69 189 ALA A N 1
ATOM 1487 C CA . ALA A 1 189 ? -0.226 6.856 -4.115 1.00 87.69 189 ALA A CA 1
ATOM 1488 C C . ALA A 1 189 ? 0.604 8.045 -3.605 1.00 87.69 189 ALA A C 1
ATOM 1490 O O . ALA A 1 189 ? 1.830 8.006 -3.683 1.00 87.69 189 ALA A O 1
ATOM 1491 N N . LEU A 1 190 ? -0.037 9.065 -3.023 1.00 90.50 190 LEU A N 1
ATOM 1492 C CA . LEU A 1 190 ? 0.659 10.211 -2.431 1.00 90.50 190 LEU A CA 1
ATOM 1493 C C . LEU A 1 190 ? 1.558 9.793 -1.263 1.00 90.50 190 LEU A C 1
ATOM 1495 O O . LEU A 1 190 ? 2.732 10.154 -1.265 1.00 90.50 190 LEU A O 1
ATOM 1499 N N . PHE A 1 191 ? 1.058 8.981 -0.326 1.00 87.38 191 PHE A N 1
ATOM 1500 C CA . PHE A 1 191 ? 1.870 8.452 0.780 1.00 87.38 191 PHE A CA 1
ATOM 1501 C C . PHE A 1 191 ? 3.086 7.663 0.277 1.00 87.38 191 PHE A C 1
ATOM 1503 O O . PHE A 1 191 ? 4.184 7.798 0.820 1.00 87.38 191 PHE A O 1
ATOM 1510 N N . LEU A 1 192 ? 2.906 6.858 -0.775 1.00 87.06 192 LEU A N 1
ATOM 1511 C CA . LEU A 1 192 ? 3.988 6.081 -1.375 1.00 87.06 192 LEU A CA 1
ATOM 1512 C C . LEU A 1 192 ? 5.038 6.984 -2.038 1.00 87.06 192 LEU A C 1
ATOM 1514 O O . LEU A 1 192 ? 6.228 6.828 -1.771 1.00 87.06 192 LEU A O 1
ATOM 1518 N N . ILE A 1 193 ? 4.604 7.944 -2.862 1.00 87.50 193 ILE A N 1
ATOM 1519 C CA . ILE A 1 193 ? 5.492 8.896 -3.545 1.00 87.50 193 ILE A CA 1
ATOM 1520 C C . ILE A 1 193 ? 6.248 9.743 -2.519 1.00 87.50 193 ILE A C 1
ATOM 1522 O O . ILE A 1 193 ? 7.461 9.889 -2.631 1.00 87.50 193 ILE A O 1
ATOM 1526 N N . GLN A 1 194 ? 5.570 10.257 -1.490 1.00 88.94 194 GLN A N 1
ATOM 1527 C CA . GLN A 1 194 ? 6.203 11.014 -0.407 1.00 88.94 194 GLN A CA 1
ATOM 1528 C C . GLN A 1 194 ? 7.255 10.180 0.326 1.00 88.94 194 GLN A C 1
ATOM 1530 O O . GLN A 1 194 ? 8.357 10.669 0.566 1.00 88.94 194 GLN A O 1
ATOM 1535 N N . GLY A 1 195 ? 6.954 8.912 0.623 1.00 86.12 195 GLY A N 1
ATOM 1536 C CA . GLY A 1 195 ? 7.925 7.984 1.195 1.00 86.12 195 GLY A CA 1
ATOM 1537 C C . GLY A 1 195 ? 9.143 7.796 0.286 1.00 86.12 195 GLY A C 1
ATOM 1538 O O . GLY A 1 195 ? 10.278 7.934 0.744 1.00 86.12 195 GLY A O 1
ATOM 1539 N N . MET A 1 196 ? 8.925 7.516 -1.002 1.00 85.44 196 MET A N 1
ATOM 1540 C CA . MET A 1 196 ? 10.008 7.348 -1.978 1.00 85.44 196 MET A CA 1
ATOM 1541 C C . MET A 1 196 ? 10.868 8.609 -2.087 1.00 85.44 196 MET A C 1
ATOM 1543 O O . MET A 1 196 ? 12.087 8.522 -1.972 1.00 85.44 196 MET A O 1
ATOM 1547 N N . LEU A 1 197 ? 10.260 9.788 -2.226 1.00 87.19 197 LEU A N 1
ATOM 1548 C CA . LEU A 1 197 ? 10.984 11.060 -2.279 1.00 87.19 197 LEU A CA 1
ATOM 1549 C C . LEU A 1 197 ? 11.763 11.327 -0.987 1.00 87.19 197 LEU A C 1
ATOM 1551 O O . LEU A 1 197 ? 12.910 11.763 -1.046 1.00 87.19 197 LEU A O 1
ATOM 1555 N N . ALA A 1 198 ? 11.191 11.010 0.176 1.00 86.31 198 ALA A N 1
ATOM 1556 C CA . ALA A 1 198 ? 11.885 11.143 1.453 1.00 86.31 198 ALA A CA 1
ATOM 1557 C C . ALA A 1 198 ? 13.117 10.231 1.548 1.00 86.31 198 ALA A C 1
ATOM 1559 O O . ALA A 1 198 ? 14.124 10.625 2.135 1.00 86.31 198 ALA A O 1
ATOM 1560 N N . SER A 1 199 ? 13.072 9.045 0.933 1.00 83.00 199 SER A N 1
ATOM 1561 C CA . SER A 1 199 ? 14.218 8.128 0.882 1.00 83.00 199 SER A CA 1
ATOM 1562 C C . SER A 1 199 ? 15.379 8.636 0.014 1.00 83.00 199 SER A C 1
ATOM 1564 O O . SER A 1 199 ? 16.507 8.190 0.199 1.00 83.00 199 SER A O 1
ATOM 1566 N N . LEU A 1 200 ? 15.128 9.598 -0.884 1.00 84.38 200 LEU A N 1
ATOM 1567 C CA . LEU A 1 200 ? 16.152 10.224 -1.728 1.00 84.38 200 LEU A CA 1
ATOM 1568 C C . LEU A 1 200 ? 16.898 11.368 -1.025 1.00 84.38 200 LEU A C 1
ATOM 1570 O O . LEU A 1 200 ? 17.889 11.863 -1.558 1.00 84.38 200 LEU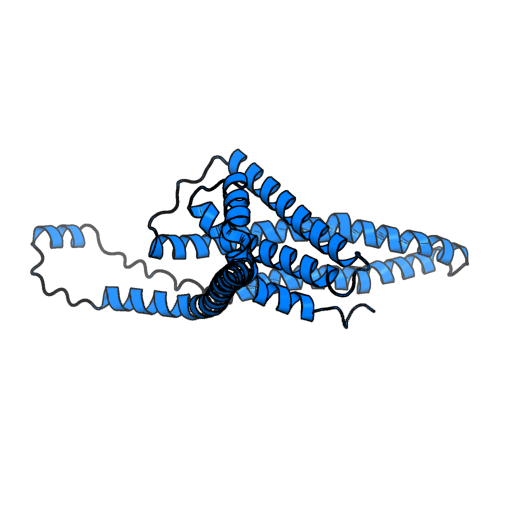 A O 1
ATOM 1574 N N . LEU A 1 201 ? 16.438 11.813 0.151 1.00 82.12 201 LEU A N 1
ATOM 1575 C CA . LEU A 1 201 ? 17.084 12.900 0.884 1.00 82.12 201 LEU A CA 1
ATOM 1576 C C . LEU A 1 201 ? 18.448 12.437 1.432 1.00 82.12 201 LEU A C 1
ATOM 1578 O O . LEU A 1 201 ? 18.484 11.522 2.259 1.00 82.12 201 LEU A O 1
ATOM 1582 N N . PRO A 1 202 ? 19.569 13.090 1.064 1.00 78.00 202 PRO A N 1
ATOM 1583 C CA . PRO A 1 202 ? 20.912 12.723 1.515 1.00 78.00 202 PRO A CA 1
ATOM 1584 C C . PRO A 1 202 ? 21.198 13.261 2.931 1.00 78.00 202 PRO A C 1
ATOM 1586 O O . PRO A 1 202 ? 22.195 13.934 3.177 1.00 78.00 202 PRO A O 1
ATOM 1589 N N . ILE A 1 203 ? 20.290 12.998 3.873 1.00 78.94 203 ILE A N 1
ATOM 1590 C CA . ILE A 1 203 ? 20.379 13.424 5.273 1.00 78.94 203 ILE A CA 1
ATOM 1591 C C . ILE A 1 203 ? 20.522 12.156 6.118 1.00 78.94 203 ILE A C 1
ATOM 1593 O O . ILE A 1 203 ? 19.635 11.302 6.102 1.00 78.94 203 ILE A O 1
ATOM 1597 N N . GLY A 1 204 ? 21.651 12.017 6.824 1.00 71.94 204 GLY A N 1
ATOM 1598 C CA . GLY A 1 204 ? 22.101 10.778 7.475 1.00 71.94 204 GLY A CA 1
ATOM 1599 C C . GLY A 1 204 ? 21.007 10.007 8.222 1.00 71.94 204 GLY A C 1
ATOM 1600 O O . GLY A 1 204 ? 20.598 10.396 9.312 1.00 71.94 204 GLY A O 1
ATOM 1601 N N . GLY A 1 205 ? 20.523 8.912 7.622 1.00 79.75 205 GLY A N 1
ATOM 1602 C CA . GLY A 1 205 ? 19.502 8.012 8.180 1.00 79.75 205 GLY A CA 1
ATOM 1603 C C . GLY A 1 205 ? 18.081 8.586 8.290 1.00 79.75 205 GLY A C 1
ATOM 1604 O O . GLY A 1 205 ? 17.118 7.819 8.321 1.00 79.75 205 GLY A O 1
ATOM 1605 N N . LEU A 1 206 ? 17.919 9.912 8.296 1.00 86.50 206 LEU A N 1
ATOM 1606 C CA . LEU A 1 206 ? 16.628 10.579 8.462 1.00 86.50 206 LEU A CA 1
ATOM 1607 C C . LEU A 1 206 ? 15.657 10.244 7.324 1.00 86.50 206 LEU A C 1
ATOM 1609 O O . LEU A 1 206 ? 14.484 9.990 7.587 1.00 86.50 206 LEU A O 1
ATOM 1613 N N . GLY A 1 207 ? 16.147 10.161 6.082 1.00 85.50 207 GLY A N 1
ATOM 1614 C CA . GLY A 1 207 ? 15.327 9.769 4.930 1.00 85.50 207 GLY A CA 1
ATOM 1615 C C . GLY A 1 207 ? 14.681 8.388 5.100 1.00 85.50 207 GLY A C 1
ATOM 1616 O O . GLY A 1 207 ? 13.496 8.217 4.822 1.00 85.50 207 GLY A O 1
ATOM 1617 N N . HIS A 1 208 ? 15.413 7.418 5.662 1.00 85.88 208 HIS A N 1
ATOM 1618 C CA . HIS A 1 208 ? 14.884 6.079 5.945 1.00 85.88 208 HIS A CA 1
ATOM 1619 C C . HIS A 1 208 ? 13.854 6.073 7.076 1.00 85.88 208 HIS A C 1
ATOM 1621 O O . HIS A 1 208 ? 12.860 5.353 6.991 1.00 85.88 208 HIS A O 1
ATOM 1627 N N . ILE A 1 209 ? 14.056 6.888 8.116 1.00 89.38 209 ILE A N 1
ATOM 1628 C CA . ILE A 1 209 ? 13.076 7.039 9.200 1.00 89.38 209 ILE A CA 1
ATOM 1629 C C . ILE A 1 209 ? 11.779 7.628 8.640 1.00 89.38 209 ILE A C 1
ATOM 1631 O O . ILE A 1 209 ? 10.704 7.086 8.883 1.00 89.38 209 ILE A O 1
ATOM 1635 N N . VAL A 1 210 ? 11.869 8.697 7.844 1.00 89.69 210 VAL A N 1
ATOM 1636 C CA . VAL A 1 210 ? 10.696 9.340 7.234 1.00 89.69 210 VAL A CA 1
ATOM 1637 C C . VAL A 1 210 ? 9.995 8.402 6.250 1.00 89.69 210 VAL A C 1
ATOM 1639 O O . VAL A 1 210 ? 8.765 8.336 6.254 1.00 89.69 210 VAL A O 1
ATOM 1642 N N . TYR A 1 211 ? 10.745 7.626 5.464 1.00 90.44 211 TYR A N 1
ATOM 1643 C CA . TYR A 1 211 ? 10.191 6.562 4.625 1.00 90.44 211 TYR A CA 1
ATOM 1644 C C . TYR A 1 211 ? 9.404 5.539 5.458 1.00 90.44 211 TYR A C 1
ATOM 1646 O O . TYR A 1 211 ? 8.233 5.288 5.174 1.00 90.44 211 TYR A O 1
ATOM 1654 N N . LEU A 1 212 ? 9.999 5.002 6.531 1.00 91.25 212 LEU A N 1
ATOM 1655 C CA . LEU A 1 212 ? 9.329 4.042 7.414 1.00 91.25 212 LEU A CA 1
ATOM 1656 C C . LEU A 1 212 ? 8.068 4.623 8.059 1.00 91.25 212 LEU A C 1
ATOM 1658 O O . LEU A 1 212 ? 7.077 3.904 8.184 1.00 91.25 212 LEU A O 1
ATOM 1662 N N . LEU A 1 213 ? 8.072 5.905 8.432 1.00 93.19 213 LEU A N 1
ATOM 1663 C CA . LEU A 1 213 ? 6.884 6.586 8.951 1.00 93.19 213 LEU A CA 1
ATOM 1664 C C . LEU A 1 213 ? 5.750 6.592 7.916 1.00 93.19 213 LEU A C 1
ATOM 1666 O O . LEU A 1 213 ? 4.642 6.159 8.234 1.00 93.19 213 LEU A O 1
ATOM 1670 N N . HIS A 1 214 ? 6.026 7.011 6.677 1.00 92.75 214 HIS A N 1
ATOM 1671 C CA . HIS A 1 214 ? 5.016 7.059 5.613 1.00 92.75 214 HIS A CA 1
ATOM 1672 C C . HIS A 1 214 ? 4.475 5.669 5.272 1.00 92.75 214 HIS A C 1
ATOM 1674 O O . HIS A 1 214 ? 3.262 5.491 5.183 1.00 92.75 214 HIS A O 1
ATOM 1680 N N . ILE A 1 215 ? 5.350 4.668 5.146 1.00 92.31 215 ILE A N 1
ATOM 1681 C CA . ILE A 1 215 ? 4.934 3.290 4.857 1.00 92.31 215 ILE A CA 1
ATOM 1682 C C . ILE A 1 215 ? 4.133 2.687 6.020 1.00 92.31 215 ILE A C 1
ATOM 1684 O O . ILE A 1 215 ? 3.139 1.999 5.789 1.00 92.31 215 ILE A O 1
ATOM 1688 N N . SER A 1 216 ? 4.488 2.991 7.270 1.00 94.88 216 SER A N 1
ATOM 1689 C CA . SER A 1 216 ? 3.715 2.539 8.435 1.00 94.88 216 SER A CA 1
ATOM 1690 C C . SER A 1 216 ? 2.311 3.151 8.456 1.00 94.88 216 SER A C 1
ATOM 1692 O O . SER A 1 216 ? 1.328 2.444 8.679 1.00 94.88 216 SER A O 1
ATOM 1694 N N . LEU A 1 217 ? 2.189 4.452 8.175 1.00 94.81 217 LEU A N 1
ATOM 1695 C CA . LEU A 1 217 ? 0.888 5.119 8.064 1.00 94.81 217 LEU A CA 1
ATOM 1696 C C . LEU A 1 217 ? 0.055 4.547 6.913 1.00 94.81 217 LEU A C 1
ATOM 1698 O O . LEU A 1 217 ? -1.133 4.281 7.096 1.00 94.81 217 LEU A O 1
ATOM 1702 N N . LEU A 1 218 ? 0.685 4.288 5.766 1.00 93.19 218 LEU A N 1
ATOM 1703 C CA . LEU A 1 218 ? 0.045 3.675 4.608 1.00 93.19 218 LEU A CA 1
ATOM 1704 C C . LEU A 1 218 ? -0.516 2.284 4.941 1.00 93.19 218 LEU A C 1
ATOM 1706 O O . LEU A 1 218 ? -1.673 2.000 4.639 1.00 93.19 218 LEU A O 1
ATOM 1710 N N . TYR A 1 219 ? 0.256 1.421 5.606 1.00 92.69 219 TYR A N 1
ATOM 1711 C CA . TYR A 1 219 ? -0.224 0.090 5.995 1.00 92.69 219 TYR A CA 1
ATOM 1712 C C . TYR A 1 219 ? -1.327 0.117 7.043 1.00 92.69 219 TYR A C 1
ATOM 1714 O O . TYR A 1 219 ? -2.268 -0.676 6.967 1.00 92.69 219 TYR A O 1
ATOM 1722 N N . SER A 1 220 ? -1.266 1.059 7.978 1.00 94.62 220 SER A N 1
ATOM 1723 C CA . SER A 1 220 ? -2.385 1.317 8.877 1.00 94.62 220 SER A CA 1
ATOM 1724 C C . SER A 1 220 ? -3.638 1.744 8.118 1.00 94.62 220 SER A C 1
ATOM 1726 O O . SER A 1 220 ? -4.703 1.177 8.353 1.00 94.62 220 SER A O 1
ATOM 1728 N N . LEU A 1 221 ? -3.526 2.680 7.171 1.00 92.44 221 LEU A N 1
ATOM 1729 C CA . LEU A 1 221 ? -4.651 3.094 6.333 1.00 92.44 221 LEU A CA 1
ATOM 1730 C C . LEU A 1 221 ? -5.288 1.877 5.649 1.00 92.44 221 LEU A C 1
ATOM 1732 O O . LEU A 1 221 ? -6.487 1.675 5.808 1.00 92.44 221 LEU A O 1
ATOM 1736 N N . TYR A 1 222 ? -4.492 1.014 5.010 1.00 89.50 222 TYR A N 1
ATOM 1737 C CA . TYR A 1 222 ? -4.988 -0.215 4.379 1.00 89.50 222 TYR A CA 1
ATOM 1738 C C . TYR A 1 222 ? -5.737 -1.140 5.347 1.00 89.50 222 TYR A C 1
ATOM 1740 O O . TYR A 1 222 ? -6.807 -1.644 5.013 1.00 89.50 222 TYR A O 1
ATOM 1748 N N . ALA A 1 223 ? -5.196 -1.382 6.543 1.00 90.06 223 ALA A N 1
ATOM 1749 C CA . ALA A 1 223 ? -5.810 -2.298 7.503 1.00 90.06 223 ALA A CA 1
ATOM 1750 C C . ALA A 1 223 ? -7.124 -1.750 8.087 1.00 90.06 223 ALA A C 1
ATOM 1752 O O . ALA A 1 223 ? -8.079 -2.499 8.302 1.00 90.06 223 ALA A O 1
ATOM 1753 N N . PHE A 1 224 ? -7.181 -0.445 8.357 1.00 91.31 224 PHE A N 1
ATOM 1754 C CA . PHE A 1 224 ? -8.336 0.190 8.986 1.00 91.31 224 PHE A CA 1
ATOM 1755 C C . PHE A 1 224 ? -9.415 0.637 7.991 1.00 91.31 224 PHE A C 1
ATOM 1757 O O . PHE A 1 224 ? -10.564 0.804 8.407 1.00 91.31 224 PHE A O 1
ATOM 1764 N N . GLU A 1 225 ? -9.091 0.778 6.703 1.00 89.94 225 GLU A N 1
ATOM 1765 C CA . GLU A 1 225 ? -10.028 1.201 5.656 1.00 89.94 225 GLU A CA 1
ATOM 1766 C C . GLU A 1 225 ? -11.294 0.339 5.638 1.00 89.94 225 GLU A C 1
ATOM 1768 O O . GLU A 1 225 ? -12.390 0.887 5.684 1.00 89.94 225 GLU A O 1
ATOM 1773 N N . TYR A 1 226 ? -11.164 -0.987 5.734 1.00 85.44 226 TYR A N 1
ATOM 1774 C CA . TYR A 1 226 ? -12.300 -1.920 5.789 1.00 85.44 226 TYR A CA 1
ATOM 1775 C C . TYR A 1 226 ? -13.251 -1.650 6.964 1.00 85.44 226 TYR A C 1
ATOM 1777 O O . TYR A 1 226 ? -14.479 -1.644 6.835 1.00 85.44 226 TYR A O 1
ATOM 1785 N N . LYS A 1 227 ? -12.677 -1.396 8.145 1.00 88.19 227 LYS A N 1
ATOM 1786 C CA . LYS A 1 227 ? -13.438 -1.085 9.360 1.00 88.19 227 LYS A CA 1
ATOM 1787 C C . LYS A 1 227 ? -14.130 0.269 9.234 1.00 88.19 227 LYS A C 1
ATOM 1789 O O . LYS A 1 227 ? -15.269 0.410 9.670 1.00 88.19 227 LYS A O 1
ATOM 1794 N N . TRP A 1 228 ? -13.445 1.268 8.689 1.00 89.88 228 TRP A N 1
ATOM 1795 C CA . TRP A 1 228 ? -13.991 2.612 8.512 1.00 89.88 228 TRP A CA 1
ATOM 1796 C C . TRP A 1 228 ? -15.045 2.678 7.416 1.00 89.88 228 TRP A C 1
ATOM 1798 O O . TRP A 1 228 ? -16.023 3.407 7.576 1.00 89.88 228 TRP A O 1
ATOM 1808 N N . PHE A 1 229 ? -14.901 1.864 6.375 1.00 84.88 229 PHE A N 1
ATOM 1809 C CA . PHE A 1 229 ? -15.929 1.651 5.369 1.00 84.88 229 PHE A CA 1
ATOM 1810 C C . PHE A 1 229 ? -17.223 1.137 6.018 1.00 84.88 229 PHE A C 1
ATOM 1812 O O . PHE A 1 229 ? -18.278 1.736 5.834 1.00 84.88 229 PHE A O 1
ATOM 1819 N N . ASN A 1 230 ? -17.133 0.149 6.918 1.00 84.25 230 ASN A N 1
ATOM 1820 C CA . ASN A 1 230 ? -18.288 -0.346 7.688 1.00 84.25 230 ASN A CA 1
ATOM 1821 C C . ASN A 1 230 ? -18.920 0.678 8.631 1.00 84.25 230 ASN A C 1
ATOM 1823 O O . ASN A 1 230 ? -20.107 0.591 8.955 1.00 84.25 230 ASN A O 1
ATOM 1827 N N . MET A 1 231 ? -18.133 1.658 9.072 1.00 85.44 231 MET A N 1
ATOM 1828 C CA . MET A 1 231 ? -18.612 2.792 9.859 1.00 85.44 231 MET A CA 1
ATOM 1829 C C . MET A 1 231 ? -19.187 3.927 8.999 1.00 85.44 231 MET A C 1
ATOM 1831 O O . MET A 1 231 ? -19.586 4.940 9.571 1.00 85.44 231 MET A O 1
ATOM 1835 N N . GLY A 1 232 ? -19.176 3.802 7.667 1.00 84.62 232 GLY A N 1
ATOM 1836 C CA . GLY A 1 232 ? -19.618 4.843 6.739 1.00 84.62 232 GLY A CA 1
ATOM 1837 C C . GLY A 1 232 ? -18.721 6.083 6.732 1.00 84.62 232 GLY A C 1
ATOM 1838 O O . GLY A 1 232 ? -19.184 7.184 6.449 1.00 84.62 232 GLY A O 1
ATOM 1839 N N . TRP A 1 233 ? -17.446 5.956 7.112 1.00 89.00 233 TRP A N 1
ATOM 1840 C CA . TRP A 1 233 ? -16.530 7.097 7.120 1.00 89.00 233 TRP A CA 1
ATOM 1841 C C . TRP A 1 233 ? -16.031 7.376 5.709 1.00 89.00 233 TRP A C 1
ATOM 1843 O O . TRP A 1 233 ? -15.488 6.479 5.076 1.00 89.00 233 TRP A O 1
ATOM 1853 N N . GLU A 1 234 ? -16.132 8.621 5.259 1.00 86.81 234 GLU A N 1
ATOM 1854 C CA . GLU A 1 234 ? -15.533 9.088 4.003 1.00 86.81 234 GLU A CA 1
ATOM 1855 C C . GLU A 1 234 ? -14.010 9.263 4.139 1.00 86.81 234 GLU A C 1
ATOM 1857 O O . GLU A 1 234 ? -13.506 9.485 5.248 1.00 86.81 234 GLU A O 1
ATOM 1862 N N . VAL A 1 235 ? -13.275 9.225 3.019 1.00 87.12 235 VAL A N 1
ATOM 1863 C CA . VAL A 1 235 ? -11.803 9.397 2.983 1.00 87.12 235 VAL A CA 1
ATOM 1864 C C . VAL A 1 235 ? -11.306 10.586 3.813 1.00 87.12 235 VAL A C 1
ATOM 1866 O O . VAL A 1 235 ? -10.356 10.432 4.579 1.00 87.12 235 VAL A O 1
ATOM 1869 N N . GLN A 1 236 ? -11.969 11.744 3.738 1.00 86.75 236 GLN A N 1
ATOM 1870 C CA . GLN A 1 236 ? -11.562 12.954 4.473 1.00 86.75 236 GLN A CA 1
ATOM 1871 C C . GLN A 1 236 ? -11.547 12.732 5.992 1.00 86.75 236 GLN A C 1
ATOM 1873 O O . GLN A 1 236 ? -10.602 13.102 6.689 1.00 86.75 236 GLN A O 1
ATOM 1878 N N . LYS A 1 237 ? -12.573 12.048 6.512 1.00 91.31 237 LYS A N 1
ATOM 1879 C CA . LYS A 1 237 ? -12.663 11.703 7.933 1.00 91.31 237 LYS A CA 1
ATOM 1880 C C . LYS A 1 237 ? -11.593 10.689 8.334 1.00 91.31 237 LYS A C 1
ATOM 1882 O O . LYS A 1 237 ? -11.035 10.800 9.423 1.00 91.31 237 LYS A O 1
ATOM 1887 N N . ARG A 1 238 ? -11.303 9.709 7.469 1.00 92.88 238 ARG A N 1
ATOM 1888 C CA . ARG A 1 238 ? -10.242 8.710 7.698 1.00 92.88 238 ARG A CA 1
ATOM 1889 C C . ARG A 1 238 ? -8.875 9.392 7.812 1.00 92.88 238 ARG A C 1
ATOM 1891 O O . ARG A 1 238 ? -8.147 9.113 8.761 1.00 92.88 238 ARG A O 1
ATOM 1898 N N . LEU A 1 239 ? -8.568 10.320 6.900 1.00 91.19 239 LEU A N 1
ATOM 1899 C CA . LEU A 1 239 ? -7.306 11.062 6.884 1.00 91.19 239 LEU A CA 1
ATOM 1900 C C . LEU A 1 239 ? -7.139 11.930 8.137 1.00 91.19 239 LEU A C 1
ATOM 1902 O O . LEU A 1 239 ? -6.165 11.755 8.864 1.00 91.19 239 LEU A O 1
ATOM 1906 N N . SER A 1 240 ? -8.133 12.764 8.458 1.00 93.56 240 SER A N 1
ATOM 1907 C CA . SER A 1 240 ? -8.100 13.609 9.661 1.00 93.56 240 SER A CA 1
ATOM 1908 C C . SER A 1 240 ? -7.934 12.782 10.948 1.00 93.56 240 SER A C 1
ATOM 1910 O O . SER A 1 240 ? -7.215 13.172 11.874 1.00 93.56 240 SER A O 1
ATOM 1912 N N . TYR A 1 241 ? -8.544 11.593 11.004 1.00 95.25 241 TYR A N 1
ATOM 1913 C CA . TYR A 1 241 ? -8.395 10.689 12.142 1.00 95.25 241 TYR A CA 1
ATOM 1914 C C . TYR A 1 241 ? -6.981 10.103 12.261 1.00 95.25 241 TYR A C 1
ATOM 1916 O O . TYR A 1 241 ? -6.466 10.001 13.379 1.00 95.25 241 TYR A O 1
ATOM 1924 N N . ILE A 1 242 ? -6.348 9.749 11.135 1.00 94.19 242 ILE A N 1
ATOM 1925 C CA . ILE A 1 242 ? -4.948 9.309 11.106 1.00 94.19 242 ILE A CA 1
ATOM 1926 C C . ILE A 1 242 ? -4.015 10.439 11.526 1.00 94.19 242 ILE A C 1
ATOM 1928 O O . ILE A 1 242 ? -3.172 10.212 12.385 1.00 94.19 242 ILE A O 1
ATOM 1932 N N . GLU A 1 243 ? -4.184 11.642 10.985 1.00 92.56 243 GLU A N 1
ATOM 1933 C CA . GLU A 1 243 ? -3.353 12.805 11.322 1.00 92.56 243 GLU A CA 1
ATOM 1934 C C . GLU A 1 243 ? -3.419 13.133 12.819 1.00 92.56 243 GLU A C 1
ATOM 1936 O O . GLU A 1 243 ? -2.392 13.336 13.466 1.00 92.56 243 GLU A O 1
ATOM 1941 N N . THR A 1 244 ? -4.622 13.089 13.400 1.00 94.88 244 THR A N 1
ATOM 1942 C CA . THR A 1 244 ? -4.836 13.367 14.829 1.00 94.88 244 THR A CA 1
ATOM 1943 C C . THR A 1 244 ? -4.212 12.299 15.735 1.00 94.88 244 THR A C 1
ATOM 1945 O O . THR A 1 244 ? -3.745 12.608 16.829 1.00 94.88 244 THR A O 1
ATOM 1948 N N . ASN A 1 245 ? -4.190 11.034 15.299 1.00 95.81 245 ASN A N 1
ATOM 1949 C CA . ASN A 1 245 ? -3.735 9.893 16.107 1.00 95.81 245 ASN A CA 1
ATOM 1950 C C . ASN A 1 245 ? -2.509 9.196 15.498 1.00 95.81 245 ASN A C 1
ATOM 1952 O O . ASN A 1 245 ? -2.313 7.989 15.678 1.00 95.81 245 ASN A O 1
ATOM 1956 N N . TRP A 1 246 ? -1.675 9.952 14.780 1.00 94.88 246 TRP A N 1
ATOM 1957 C CA . TRP A 1 246 ? -0.585 9.411 13.970 1.00 94.88 246 TRP A CA 1
ATOM 1958 C C . TRP A 1 246 ? 0.370 8.470 14.728 1.00 94.88 246 TRP A C 1
ATOM 1960 O O . TRP A 1 246 ? 0.753 7.464 14.125 1.00 94.88 246 TRP A O 1
ATOM 1970 N N . PRO A 1 247 ? 0.722 8.668 16.026 1.00 96.56 247 PRO A N 1
ATOM 1971 C CA . PRO A 1 247 ? 1.683 7.787 16.691 1.00 96.56 247 PRO A CA 1
ATOM 1972 C C . PRO A 1 247 ? 1.165 6.354 16.804 1.00 96.56 247 PRO A C 1
ATOM 1974 O O . PRO A 1 247 ? 1.926 5.402 16.634 1.00 96.56 247 PRO A O 1
ATOM 1977 N N . TYR A 1 248 ? -0.142 6.190 17.039 1.00 97.44 248 TYR A N 1
ATOM 1978 C CA . TYR A 1 248 ? -0.774 4.874 17.118 1.00 97.44 248 TYR A CA 1
ATOM 1979 C C . TYR A 1 248 ? -0.690 4.158 15.770 1.00 97.44 248 TYR A C 1
ATOM 1981 O O . TYR A 1 248 ? -0.290 2.998 15.712 1.00 97.44 248 TYR A O 1
ATOM 1989 N N . PHE A 1 249 ? -1.022 4.858 14.683 1.00 97.06 249 PHE A N 1
ATOM 1990 C CA . PHE A 1 249 ? -1.018 4.290 13.336 1.00 97.06 249 PHE A CA 1
ATOM 1991 C C . PHE A 1 249 ? 0.388 4.005 12.815 1.00 97.06 249 PHE A C 1
ATOM 1993 O O . PHE A 1 249 ? 0.593 2.992 12.149 1.00 97.06 249 PHE A O 1
ATOM 2000 N N . VAL A 1 250 ? 1.377 4.828 13.161 1.00 96.75 250 VAL A N 1
ATOM 2001 C CA . VAL A 1 250 ? 2.777 4.485 12.901 1.00 96.75 250 VAL A CA 1
ATOM 2002 C C . VAL A 1 250 ? 3.121 3.185 13.623 1.00 96.75 250 VAL A C 1
ATOM 2004 O O . VAL A 1 250 ? 3.590 2.246 12.993 1.00 96.75 250 VAL A O 1
ATOM 2007 N N . GLY A 1 251 ? 2.825 3.087 14.920 1.00 96.38 251 GLY A N 1
ATOM 2008 C CA . GLY A 1 251 ? 3.094 1.879 15.699 1.00 96.38 251 GLY A CA 1
ATOM 2009 C C . GLY A 1 251 ? 2.409 0.632 15.144 1.00 96.38 251 GLY A C 1
ATOM 2010 O O . GLY A 1 251 ? 3.031 -0.421 15.039 1.00 96.38 251 GLY A O 1
ATOM 2011 N N . PHE A 1 252 ? 1.142 0.756 14.748 1.00 96.88 252 PHE A N 1
ATOM 2012 C CA . PHE A 1 252 ? 0.346 -0.348 14.219 1.00 96.88 252 PHE A CA 1
ATOM 2013 C C . PHE A 1 252 ? 0.860 -0.863 12.868 1.00 96.88 252 PHE A C 1
ATOM 2015 O O . PHE A 1 252 ? 0.925 -2.074 12.655 1.00 96.88 252 PHE A O 1
ATOM 2022 N N . GLY A 1 253 ? 1.248 0.034 11.960 1.00 95.88 253 GLY A N 1
ATOM 2023 C CA . GLY A 1 253 ? 1.751 -0.340 10.636 1.00 95.88 253 GLY A CA 1
ATOM 2024 C C . GLY A 1 253 ? 3.228 -0.738 10.614 1.00 95.88 253 GLY A C 1
ATOM 2025 O O . GLY A 1 253 ? 3.669 -1.384 9.663 1.00 95.88 253 GLY A O 1
ATOM 2026 N N . LEU A 1 254 ? 3.984 -0.401 11.665 1.00 94.56 254 LEU A N 1
ATOM 2027 C CA . LEU A 1 254 ? 5.431 -0.605 11.736 1.00 94.56 254 LEU A CA 1
ATOM 2028 C C . LEU A 1 254 ? 5.886 -2.056 11.496 1.00 94.56 254 LEU A C 1
ATOM 2030 O O . LEU A 1 254 ? 6.842 -2.228 10.742 1.00 94.56 254 LEU A O 1
ATOM 2034 N N . PRO A 1 255 ? 5.253 -3.109 12.062 1.00 94.00 255 PRO A N 1
ATOM 2035 C CA . PRO A 1 255 ? 5.671 -4.488 11.800 1.00 94.00 255 PRO A CA 1
ATOM 2036 C C . PRO A 1 255 ? 5.676 -4.825 10.316 1.00 94.00 255 PRO A C 1
ATOM 2038 O O . PRO A 1 255 ? 6.635 -5.408 9.814 1.00 94.00 255 PRO A O 1
ATOM 2041 N N . LEU A 1 256 ? 4.613 -4.427 9.614 1.00 90.50 256 LEU A N 1
ATOM 2042 C CA . LEU A 1 256 ? 4.477 -4.693 8.191 1.00 90.50 256 LEU A CA 1
ATOM 2043 C C . LEU A 1 256 ? 5.455 -3.831 7.387 1.00 90.50 256 LEU A C 1
ATOM 2045 O O . LEU A 1 256 ? 6.107 -4.355 6.492 1.00 90.50 256 LEU A O 1
ATOM 2049 N N . ALA A 1 257 ? 5.639 -2.562 7.770 1.00 91.69 257 ALA A N 1
ATOM 2050 C CA . ALA A 1 257 ? 6.626 -1.661 7.169 1.00 91.69 257 ALA A CA 1
ATOM 2051 C C . ALA A 1 257 ? 8.051 -2.215 7.241 1.00 91.69 257 ALA A C 1
ATOM 2053 O O . ALA A 1 257 ? 8.762 -2.231 6.235 1.00 91.69 257 ALA A O 1
ATOM 2054 N N . LEU A 1 258 ? 8.450 -2.720 8.408 1.00 91.12 258 LEU A N 1
ATOM 2055 C CA . LEU A 1 258 ? 9.751 -3.351 8.602 1.00 91.12 258 LEU A CA 1
ATOM 2056 C C . LEU A 1 258 ? 9.866 -4.645 7.799 1.00 91.12 258 LEU A C 1
ATOM 2058 O O . LEU A 1 258 ? 10.867 -4.839 7.116 1.00 91.12 258 LEU A O 1
ATOM 2062 N N . PHE A 1 259 ? 8.839 -5.498 7.819 1.00 88.81 259 PHE A N 1
ATOM 2063 C CA . PHE A 1 259 ? 8.836 -6.741 7.048 1.00 88.81 259 PHE A CA 1
ATOM 2064 C C . PHE A 1 259 ? 9.040 -6.486 5.548 1.00 88.81 259 PHE A C 1
ATOM 2066 O O . PHE A 1 259 ? 9.864 -7.138 4.909 1.00 88.81 259 PHE A O 1
ATOM 2073 N N . THR A 1 260 ? 8.361 -5.482 4.991 1.00 85.25 260 THR A N 1
ATOM 2074 C CA . THR A 1 260 ? 8.520 -5.111 3.579 1.00 85.25 260 THR A CA 1
ATOM 2075 C C . THR A 1 260 ? 9.832 -4.394 3.286 1.00 85.25 260 THR A C 1
ATOM 2077 O O . THR A 1 260 ? 10.373 -4.557 2.197 1.00 85.25 260 THR A O 1
ATOM 2080 N N . ALA A 1 261 ? 10.381 -3.640 4.242 1.00 82.81 261 ALA A N 1
ATOM 2081 C CA . ALA A 1 261 ? 11.685 -2.996 4.090 1.00 82.81 261 ALA A CA 1
ATOM 2082 C C . ALA A 1 261 ? 12.840 -4.014 4.094 1.00 82.81 261 ALA A C 1
ATOM 2084 O O . ALA A 1 261 ? 13.816 -3.832 3.371 1.00 82.81 261 ALA A O 1
ATOM 2085 N N . ILE A 1 262 ? 12.716 -5.107 4.858 1.00 78.31 262 ILE A N 1
ATOM 2086 C CA . ILE A 1 262 ? 13.699 -6.205 4.886 1.00 78.31 262 ILE A CA 1
ATOM 2087 C C . ILE A 1 262 ? 13.716 -6.970 3.554 1.00 78.31 262 ILE A C 1
ATOM 2089 O O . ILE A 1 262 ? 14.749 -7.503 3.162 1.00 78.31 262 ILE A O 1
ATOM 2093 N N . SER A 1 263 ? 12.603 -6.978 2.816 1.00 63.19 263 SER A N 1
ATOM 2094 C CA . SER A 1 263 ? 12.481 -7.651 1.518 1.00 63.19 263 SER A CA 1
ATOM 2095 C C . SER A 1 263 ? 13.256 -6.967 0.374 1.00 63.19 263 SER A C 1
ATOM 2097 O O . SER A 1 263 ? 13.009 -7.290 -0.792 1.00 63.19 263 SER A O 1
ATOM 2099 N N . SER A 1 264 ? 14.172 -6.027 0.655 1.00 51.03 264 SER A N 1
ATOM 2100 C CA . SER A 1 264 ? 14.951 -5.354 -0.387 1.00 51.03 264 SER A CA 1
ATOM 2101 C C . SER A 1 264 ? 15.708 -6.376 -1.244 1.00 51.03 264 SER A C 1
ATOM 2103 O O . SER A 1 264 ? 16.551 -7.129 -0.757 1.00 51.03 264 SER A O 1
ATOM 2105 N N . SER A 1 265 ? 15.339 -6.383 -2.521 1.00 46.56 265 SER A N 1
ATOM 2106 C CA . SER A 1 265 ? 15.851 -7.133 -3.665 1.00 46.56 265 SER A CA 1
ATOM 2107 C C . SER A 1 265 ? 17.272 -7.706 -3.542 1.00 46.56 265 SER A C 1
ATOM 2109 O O . SER A 1 265 ? 18.258 -7.063 -3.898 1.00 46.56 265 SER A O 1
ATOM 2111 N N . HIS A 1 266 ? 17.363 -8.994 -3.213 1.00 39.50 266 HIS A N 1
ATOM 2112 C CA . HIS A 1 266 ? 18.463 -9.841 -3.695 1.00 39.50 266 HIS A CA 1
ATOM 2113 C C . HIS A 1 266 ? 18.250 -10.325 -5.144 1.00 39.50 266 HIS A C 1
ATOM 2115 O O . HIS A 1 266 ? 19.140 -10.946 -5.709 1.00 39.50 266 HIS A O 1
ATOM 2121 N N . ILE A 1 267 ? 17.081 -10.058 -5.742 1.00 39.75 267 ILE A N 1
ATOM 2122 C CA . ILE A 1 267 ? 16.667 -10.625 -7.040 1.00 39.75 267 ILE A CA 1
ATOM 2123 C C . ILE A 1 267 ? 16.843 -9.643 -8.209 1.00 39.75 267 ILE A C 1
ATOM 2125 O O . ILE A 1 267 ? 16.905 -10.070 -9.355 1.00 39.75 267 ILE A O 1
ATOM 2129 N N . ILE A 1 268 ? 16.966 -8.339 -7.944 1.00 31.92 268 ILE A N 1
ATOM 2130 C CA . ILE A 1 268 ? 17.248 -7.341 -8.982 1.00 31.92 268 ILE A CA 1
ATOM 2131 C C . ILE A 1 268 ? 18.382 -6.457 -8.469 1.00 31.92 268 ILE A C 1
ATOM 2133 O O . ILE A 1 268 ? 18.162 -5.484 -7.747 1.00 31.92 268 ILE A O 1
ATOM 2137 N N . LYS A 1 269 ? 19.598 -6.883 -8.791 1.00 26.86 269 LYS A N 1
ATOM 2138 C CA . LYS A 1 269 ? 20.817 -6.082 -8.818 1.00 26.86 269 LYS A CA 1
ATOM 2139 C C . LYS A 1 269 ? 21.398 -6.208 -10.215 1.00 26.86 269 LYS A C 1
ATOM 2141 O O . LYS A 1 269 ? 21.310 -7.333 -10.756 1.00 26.86 269 LYS A O 1
#

Sequence (269 aa):
MMGDQIKFTLGIMATGLKDSIKGIGKVITLDRDLKNEASSTETVPSGEPMSTLARRRAEKHGTREVKQPSEPKVMHRILLCCAWNGGLFLLSIILFYGVVLPTLQFLTNLIFGGSSVQSDIWWWLSPILSWTFNALWILPLFVLSKIVNSLWFQDIADAAYRKSRGRPQLLPSLSKIIADVLFSLLLQALFLIQGMLASLLPIGGLGHIVYLLHISLLYSLYAFEYKWFNMGWEVQKRLSYIETNWPYFVGFGLPLALFTAISSSHIIK

Secondary structure (DSSP, 8-state):
-HHHHHHHHHHHHHHHHHHHHHHHHHHHHHHHHHHHHHHHHHT----S---HHHHHHHHHS------------HHHHHHHHHHHHHHHHHHHHHHIIIIIHHHHHHHHHHHHTT-HHHHHHHHHHHHHHHHHHIIIIIHHHHHHHHHHHHHHHHHHHHHHHHHHH-SPPPPPPHHHHHHHHHHHHHHHHHHHHHHHHHHT--STTHHHHHHHHHHHHHHHHHHHHHHHHHTT--HHHHHHHHHHTHHHHHHHHHHHHHHHHHT--SS--